Protein AF-W2JW26-F1 (afdb_monomer_lite)

Secondary structure (DSSP, 8-state):
--HHHHHHHHHHHHHHHHHTTSGGGGG--HHHHHHHHHHHHHHHHTT-SS--HHHHHHHHHHH-TT---TTS-TT----HHHHHTHHHHHHHHHHH-TTSTT-TTHHHHHHHHHHHHHHHHTTS-GGG--S--GGGHHHHHHHHHHHHHHHHHHHHHHHHHTSPPEEEEETTEEEEE--HHHHHTSHHHHHHHHHHHHHHHHHHHHHTSSSHHHHHHHHHHHHHHHHSTT-HHHHHHHHHHHHHS---SS--GGGTTHHHHHHHHHHHHHHH-GGGGGGS-HHHHHHHHHH-HHHHHHHHHHHHHHHTS--

pLDDT: mean 80.68, std 13.98, range [34.44, 93.44]

Structure (mmCIF, N/CA/C/O backbone):
data_AF-W2JW26-F1
#
_entry.id   AF-W2JW26-F1
#
loop_
_atom_site.group_PDB
_atom_site.id
_atom_site.type_symbol
_atom_site.label_atom_id
_atom_site.label_alt_id
_atom_site.label_comp_id
_atom_site.label_asym_id
_atom_site.label_entity_id
_atom_site.label_seq_id
_atom_site.pdbx_PDB_ins_code
_atom_site.Cartn_x
_atom_site.Cartn_y
_atom_site.Cartn_z
_atom_site.occupancy
_atom_site.B_iso_or_equiv
_atom_site.auth_seq_id
_atom_site.auth_comp_id
_atom_site.auth_asym_id
_atom_site.auth_atom_id
_atom_site.pdbx_PDB_model_num
ATOM 1 N N . MET A 1 1 ? 34.964 1.807 -12.891 1.00 51.41 1 MET A N 1
ATOM 2 C CA . MET A 1 1 ? 33.795 2.026 -13.777 1.00 51.41 1 MET A CA 1
ATOM 3 C C . MET A 1 1 ? 33.177 3.386 -13.477 1.00 51.41 1 MET A C 1
ATOM 5 O O . MET A 1 1 ? 33.411 3.910 -12.401 1.00 51.41 1 MET A O 1
ATOM 9 N N . ASN A 1 2 ? 32.456 4.002 -14.419 1.00 64.94 2 ASN A N 1
ATOM 10 C CA . ASN A 1 2 ? 31.801 5.291 -14.172 1.00 64.94 2 ASN A CA 1
ATOM 11 C C . ASN A 1 2 ? 30.499 5.038 -13.389 1.00 64.94 2 ASN A C 1
ATOM 13 O O . ASN A 1 2 ? 29.497 4.658 -13.994 1.00 64.94 2 ASN A O 1
ATOM 17 N N . ASP A 1 3 ? 30.531 5.196 -12.064 1.00 69.94 3 ASP A N 1
ATOM 18 C CA . ASP A 1 3 ? 29.451 4.835 -11.125 1.00 69.94 3 ASP A CA 1
ATOM 19 C C . ASP A 1 3 ? 28.061 5.345 -11.541 1.00 69.94 3 ASP A C 1
ATOM 21 O O . ASP A 1 3 ? 27.055 4.650 -11.392 1.00 69.94 3 ASP A O 1
ATOM 25 N N . ALA A 1 4 ? 28.000 6.526 -12.160 1.00 74.56 4 ALA A N 1
ATOM 26 C CA . ALA A 1 4 ? 26.759 7.105 -12.671 1.00 74.56 4 ALA A CA 1
ATOM 27 C C . ALA A 1 4 ? 26.102 6.260 -13.782 1.00 74.56 4 ALA A C 1
ATOM 29 O O . ALA A 1 4 ? 24.875 6.154 -13.843 1.00 74.56 4 ALA A O 1
ATOM 30 N N . LYS A 1 5 ? 26.906 5.634 -14.650 1.00 80.50 5 LYS A N 1
ATOM 31 C CA . LYS A 1 5 ? 26.423 4.790 -15.753 1.00 80.50 5 LYS A CA 1
ATOM 32 C C . LYS A 1 5 ? 25.888 3.459 -15.225 1.00 80.50 5 LYS A C 1
ATOM 34 O O . LYS A 1 5 ? 24.809 3.029 -15.623 1.00 80.50 5 LYS A O 1
ATOM 39 N N . THR A 1 6 ? 26.599 2.855 -14.276 1.00 81.25 6 THR A N 1
ATOM 40 C CA . THR A 1 6 ? 26.189 1.613 -13.607 1.00 81.25 6 THR A CA 1
ATOM 41 C C . THR A 1 6 ? 24.870 1.801 -12.858 1.00 81.25 6 THR A C 1
ATOM 43 O O . THR A 1 6 ? 23.928 1.028 -13.044 1.00 81.25 6 THR A O 1
ATOM 46 N N . ALA A 1 7 ? 24.742 2.894 -12.101 1.00 82.44 7 ALA A N 1
ATOM 47 C CA . ALA A 1 7 ? 23.492 3.250 -11.442 1.00 82.44 7 ALA A CA 1
ATOM 48 C C . ALA A 1 7 ? 22.351 3.459 -12.456 1.00 82.44 7 ALA A C 1
ATOM 50 O O . ALA A 1 7 ? 21.224 3.025 -12.232 1.00 82.44 7 ALA A O 1
ATOM 51 N N . GLN A 1 8 ? 22.607 4.074 -13.612 1.00 86.25 8 GLN A N 1
ATOM 52 C CA . GLN A 1 8 ? 21.573 4.234 -14.636 1.00 86.25 8 GLN A CA 1
ATOM 53 C C . GLN A 1 8 ? 21.084 2.890 -15.199 1.00 86.25 8 GLN A C 1
ATOM 55 O O . GLN A 1 8 ? 19.877 2.722 -15.389 1.00 86.25 8 GLN A O 1
ATOM 60 N N . HIS A 1 9 ? 21.986 1.933 -15.431 1.00 87.12 9 HIS A N 1
ATOM 61 C CA . HIS A 1 9 ? 21.637 0.602 -15.935 1.00 87.12 9 HIS A CA 1
ATOM 62 C C . HIS A 1 9 ? 20.750 -0.159 -14.941 1.00 87.12 9 HIS A C 1
ATOM 64 O O . HIS A 1 9 ? 19.672 -0.630 -15.306 1.00 87.12 9 HIS A O 1
ATOM 70 N N . VAL A 1 10 ? 21.145 -0.181 -13.663 1.00 87.50 10 VAL A N 1
ATOM 71 C CA . VAL A 1 10 ? 20.362 -0.812 -12.589 1.00 87.50 10 VAL A CA 1
ATOM 72 C C . VAL A 1 10 ? 19.001 -0.132 -12.427 1.00 87.50 10 VAL A C 1
ATOM 74 O O . VAL A 1 10 ? 17.977 -0.804 -12.311 1.00 87.50 10 VAL A O 1
ATOM 77 N N . ARG A 1 11 ? 18.952 1.205 -12.498 1.00 88.19 11 ARG A N 1
ATOM 78 C CA . ARG A 1 11 ? 17.695 1.963 -12.427 1.00 8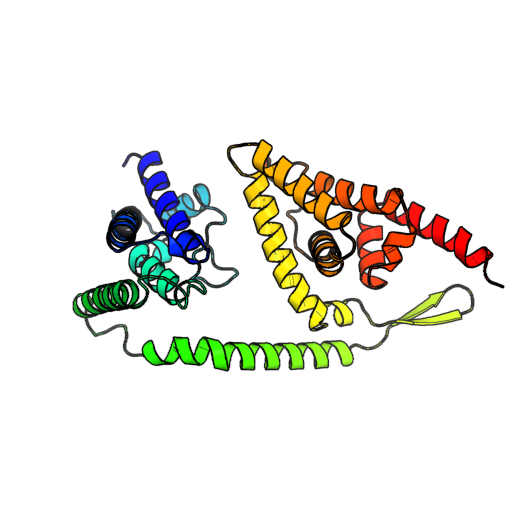8.19 11 ARG A CA 1
ATOM 79 C C . ARG A 1 11 ? 16.750 1.599 -13.569 1.00 88.19 11 ARG A C 1
ATOM 81 O O . ARG A 1 11 ? 15.550 1.456 -13.339 1.00 88.19 11 ARG A O 1
ATOM 88 N N . MET A 1 12 ? 17.275 1.465 -14.787 1.00 90.69 12 MET A N 1
ATOM 89 C CA . MET A 1 12 ? 16.469 1.103 -15.950 1.00 90.69 12 MET A CA 1
ATOM 90 C C . MET A 1 12 ? 15.937 -0.325 -15.833 1.00 90.69 12 MET A C 1
ATOM 92 O O . MET A 1 12 ? 14.746 -0.539 -16.044 1.00 90.69 12 MET A O 1
ATOM 96 N N . PHE A 1 13 ? 16.774 -1.274 -15.411 1.00 93.44 13 PHE A N 1
ATOM 97 C CA . PHE A 1 13 ? 16.349 -2.643 -15.121 1.00 93.44 13 PHE A CA 1
ATOM 98 C C . PHE A 1 13 ? 15.212 -2.685 -14.085 1.00 93.44 13 PHE A C 1
ATOM 100 O O . PHE A 1 13 ? 14.150 -3.242 -14.364 1.00 93.44 13 PHE A O 1
ATOM 107 N N . VAL A 1 14 ? 15.388 -2.047 -12.922 1.00 90.19 14 VAL A N 1
ATOM 108 C CA . VAL A 1 14 ? 14.368 -2.016 -11.856 1.00 90.19 14 VAL A CA 1
ATOM 109 C C . VAL A 1 14 ? 13.069 -1.392 -12.362 1.00 90.19 14 VAL A C 1
ATOM 111 O O . VAL A 1 14 ? 11.981 -1.895 -12.071 1.00 90.19 14 VAL A O 1
ATOM 114 N N . LYS A 1 15 ? 13.161 -0.306 -13.139 1.00 91.38 15 LYS A N 1
ATOM 115 C CA . LYS A 1 15 ? 11.992 0.327 -13.753 1.00 91.38 15 LYS A CA 1
ATOM 116 C C . LYS A 1 15 ? 11.272 -0.651 -14.678 1.00 91.38 15 LYS A C 1
ATOM 118 O O . LYS A 1 15 ? 10.068 -0.827 -14.533 1.00 91.38 15 LYS A O 1
ATOM 123 N N . LEU A 1 16 ? 11.993 -1.301 -15.590 1.00 92.50 16 LEU A N 1
ATOM 124 C CA . LEU A 1 16 ? 11.418 -2.242 -16.551 1.00 92.50 16 LEU A CA 1
ATOM 125 C C . LEU A 1 16 ? 10.775 -3.442 -15.859 1.00 92.50 16 LEU A C 1
ATOM 127 O O . LEU A 1 16 ? 9.646 -3.783 -16.194 1.00 92.50 16 LEU A O 1
ATOM 131 N N . ALA A 1 17 ? 11.428 -4.017 -14.846 1.00 91.12 17 ALA A N 1
ATOM 132 C CA . ALA A 1 17 ? 10.861 -5.104 -14.054 1.00 91.12 17 ALA A CA 1
ATOM 133 C C . ALA A 1 17 ? 9.522 -4.698 -13.417 1.00 91.12 17 ALA A C 1
ATOM 135 O O . ALA A 1 17 ? 8.552 -5.444 -13.507 1.00 91.12 17 ALA A O 1
ATOM 136 N N . ASN A 1 18 ? 9.423 -3.493 -12.854 1.00 88.81 18 ASN A N 1
ATOM 137 C CA . ASN A 1 18 ? 8.175 -3.000 -12.265 1.00 88.81 18 ASN A CA 1
ATOM 138 C C . ASN A 1 18 ? 7.111 -2.622 -13.312 1.00 88.81 18 ASN A C 1
ATOM 140 O O . ASN A 1 18 ? 5.927 -2.853 -13.081 1.00 88.81 18 ASN A O 1
ATOM 144 N N . VAL A 1 19 ? 7.510 -2.112 -14.483 1.00 92.19 19 VAL A N 1
ATOM 145 C CA . VAL A 1 19 ? 6.599 -1.799 -15.604 1.00 92.19 19 VAL A CA 1
ATOM 146 C C . VAL A 1 19 ? 5.823 -3.035 -16.058 1.00 92.19 19 VAL A C 1
ATOM 148 O O . VAL A 1 19 ? 4.647 -2.910 -16.406 1.00 92.19 19 VAL A O 1
ATOM 151 N N . THR A 1 20 ? 6.421 -4.230 -15.970 1.00 90.19 20 THR A N 1
ATOM 152 C CA . THR A 1 20 ? 5.717 -5.487 -16.281 1.00 90.19 20 THR A CA 1
ATOM 153 C C . THR A 1 20 ? 4.463 -5.694 -15.431 1.00 90.19 20 THR A C 1
ATOM 155 O O . THR A 1 20 ? 3.538 -6.356 -15.882 1.00 90.19 20 THR A O 1
ATOM 158 N N . GLN A 1 21 ? 4.376 -5.095 -14.240 1.00 89.62 21 GLN A N 1
ATOM 159 C CA . GLN A 1 21 ? 3.218 -5.186 -13.341 1.00 89.62 21 GLN A CA 1
ATOM 160 C C . GLN A 1 21 ? 2.158 -4.111 -13.604 1.00 89.62 21 GLN A C 1
ATOM 162 O O . GLN A 1 21 ? 1.313 -3.855 -12.750 1.00 89.62 21 GLN A O 1
ATOM 167 N N . THR A 1 22 ? 2.204 -3.447 -14.758 1.00 90.69 22 THR A N 1
ATOM 168 C CA . THR A 1 22 ? 1.279 -2.370 -15.131 1.00 90.69 22 THR A CA 1
ATOM 169 C C . THR A 1 22 ? 0.704 -2.604 -16.526 1.00 90.69 22 THR A C 1
ATOM 171 O O . THR A 1 22 ? 1.202 -3.435 -17.287 1.00 90.69 22 THR A O 1
ATOM 174 N N . SER A 1 23 ? -0.315 -1.827 -16.902 1.00 89.31 23 SER A N 1
ATOM 175 C CA . SER A 1 23 ? -0.924 -1.888 -18.237 1.00 89.31 23 SER A CA 1
ATOM 176 C C . SER A 1 23 ? 0.048 -1.563 -19.374 1.00 89.31 23 SER A C 1
ATOM 178 O O . SER A 1 23 ? -0.226 -1.914 -20.514 1.00 89.31 23 SER A O 1
ATOM 180 N N . GLN A 1 24 ? 1.191 -0.936 -19.083 1.00 90.31 24 GLN A N 1
ATOM 181 C CA . GLN A 1 24 ? 2.235 -0.674 -20.078 1.00 90.31 24 GLN A CA 1
ATOM 182 C C . GLN A 1 24 ? 2.853 -1.960 -20.634 1.00 90.31 24 GLN A C 1
ATOM 184 O O . GLN A 1 24 ? 3.447 -1.921 -21.707 1.00 90.31 24 GLN A O 1
ATOM 189 N N . LEU A 1 25 ? 2.688 -3.107 -19.958 1.00 91.75 25 LEU A N 1
ATOM 190 C CA . LEU A 1 25 ? 3.093 -4.388 -20.528 1.00 91.75 25 LEU A CA 1
ATOM 191 C C . LEU A 1 25 ? 2.382 -4.659 -21.862 1.00 91.75 25 LEU A C 1
ATOM 193 O O . LEU A 1 25 ? 3.004 -5.261 -22.717 1.00 91.75 25 LEU A O 1
ATOM 197 N N . TYR A 1 26 ? 1.150 -4.175 -22.081 1.00 91.19 26 TYR A N 1
ATOM 198 C CA . TYR A 1 26 ? 0.414 -4.366 -23.344 1.00 91.19 26 TYR A CA 1
ATOM 199 C C . TYR A 1 26 ? 1.102 -3.790 -24.583 1.00 91.19 26 TYR A C 1
ATOM 201 O O . TYR A 1 26 ? 0.788 -4.187 -25.703 1.00 91.19 26 TYR A O 1
ATOM 209 N N . GLU A 1 27 ? 2.006 -2.836 -24.382 1.00 90.44 27 GLU A N 1
ATOM 210 C CA . GLU A 1 27 ? 2.770 -2.200 -25.451 1.00 90.44 27 GLU A CA 1
ATOM 211 C C . GLU A 1 27 ? 4.060 -2.972 -25.769 1.00 90.44 27 GLU A C 1
ATOM 213 O O . GLU A 1 27 ? 4.776 -2.621 -26.708 1.00 90.44 27 GLU A O 1
ATOM 218 N N . TRP A 1 28 ? 4.385 -4.014 -24.995 1.00 92.75 28 TRP A N 1
ATOM 219 C CA . TRP A 1 28 ? 5.609 -4.776 -25.186 1.00 92.75 28 TRP A CA 1
ATOM 220 C C . TRP A 1 28 ? 5.466 -5.749 -26.347 1.00 92.75 28 TRP A C 1
ATOM 222 O O . TRP A 1 28 ? 4.522 -6.528 -26.455 1.00 92.75 28 TRP A O 1
ATOM 232 N N . ASN A 1 29 ? 6.483 -5.756 -27.195 1.00 90.19 29 ASN A N 1
ATOM 233 C CA . ASN A 1 29 ? 6.682 -6.781 -28.204 1.00 90.19 29 ASN A CA 1
ATOM 234 C C . ASN A 1 29 ? 7.994 -7.537 -27.920 1.00 90.19 29 ASN A C 1
ATOM 236 O O . ASN A 1 29 ? 8.666 -7.304 -26.910 1.00 90.19 29 ASN A O 1
ATOM 240 N N . LEU A 1 30 ? 8.367 -8.460 -28.808 1.00 89.50 30 LEU A N 1
ATOM 241 C CA . LEU A 1 30 ? 9.600 -9.243 -28.666 1.00 89.50 30 LEU A CA 1
ATOM 242 C C . LEU A 1 30 ? 10.859 -8.363 -28.632 1.00 89.50 30 LEU A C 1
ATOM 244 O O . LEU A 1 30 ? 11.800 -8.663 -27.902 1.00 89.50 30 LEU A O 1
ATOM 248 N N . GLU A 1 31 ? 10.862 -7.246 -29.359 1.00 91.38 31 GLU A N 1
ATOM 249 C CA . GLU A 1 31 ? 11.975 -6.297 -29.356 1.00 91.38 31 GLU A CA 1
ATOM 250 C C . GLU A 1 31 ? 12.076 -5.556 -28.014 1.00 91.38 31 GLU A C 1
ATOM 252 O O . GLU A 1 31 ? 13.168 -5.395 -27.468 1.00 91.38 31 GLU A O 1
ATOM 257 N N . SER A 1 32 ? 10.942 -5.155 -27.430 1.00 92.06 32 SER A N 1
ATOM 258 C CA . SER A 1 32 ? 10.885 -4.582 -26.081 1.00 92.06 32 SER A CA 1
ATOM 259 C C . SER A 1 32 ? 11.431 -5.557 -25.039 1.00 92.06 32 SER A C 1
ATOM 261 O O . SER A 1 32 ? 12.225 -5.154 -24.189 1.00 92.06 32 SER A O 1
ATOM 263 N N . LEU A 1 33 ? 11.049 -6.837 -25.128 1.00 92.12 33 LEU A N 1
ATOM 264 C CA . LEU A 1 33 ? 11.558 -7.898 -24.258 1.00 92.12 33 LEU A CA 1
ATOM 265 C C . LEU A 1 33 ? 13.075 -8.056 -24.401 1.00 92.12 33 LEU A C 1
ATOM 267 O O . LEU A 1 33 ? 13.784 -8.083 -23.396 1.00 92.12 33 LEU A O 1
ATOM 271 N N . GLN A 1 34 ? 13.581 -8.118 -25.632 1.00 92.31 34 GLN A N 1
ATOM 272 C CA . GLN A 1 34 ? 15.010 -8.267 -25.894 1.00 92.31 34 GLN A CA 1
ATOM 273 C C . GLN A 1 34 ? 15.814 -7.082 -25.348 1.00 92.31 34 GLN A C 1
ATOM 275 O O . GLN A 1 34 ? 16.788 -7.281 -24.624 1.00 92.31 34 GLN A O 1
ATOM 280 N N . ARG A 1 35 ? 15.359 -5.847 -25.586 1.00 91.75 35 ARG A N 1
ATOM 281 C CA . ARG A 1 35 ? 15.986 -4.648 -25.009 1.00 91.75 35 ARG A CA 1
ATOM 282 C C . ARG A 1 35 ? 15.925 -4.654 -23.484 1.00 91.75 35 ARG A C 1
ATOM 284 O O . ARG A 1 35 ? 16.880 -4.255 -22.825 1.00 91.75 35 ARG A O 1
ATOM 291 N N . ALA A 1 36 ? 14.822 -5.109 -22.893 1.00 93.25 36 ALA A N 1
ATOM 292 C CA . ALA A 1 36 ? 14.718 -5.219 -21.442 1.00 93.25 36 ALA A CA 1
ATOM 293 C C . ALA A 1 36 ? 15.697 -6.258 -20.871 1.00 93.25 36 ALA A C 1
ATOM 295 O O . ALA A 1 36 ? 16.295 -6.022 -19.819 1.00 93.25 36 ALA A O 1
ATOM 296 N N . LEU A 1 37 ? 15.921 -7.361 -21.588 1.00 91.69 37 LEU A N 1
ATOM 297 C CA . LEU A 1 37 ? 16.939 -8.350 -21.245 1.00 91.69 37 LEU A CA 1
ATOM 298 C C . LEU A 1 37 ? 18.357 -7.785 -21.348 1.00 91.69 37 LEU A C 1
ATOM 300 O O . LEU A 1 37 ? 19.168 -8.086 -20.480 1.00 91.69 37 LEU A O 1
ATOM 304 N N . GLU A 1 38 ? 18.655 -6.928 -22.326 1.00 93.12 38 GLU A N 1
ATOM 305 C CA . GLU A 1 38 ? 19.949 -6.231 -22.418 1.00 93.12 38 GLU A CA 1
ATOM 306 C C . GLU A 1 38 ? 20.209 -5.340 -21.193 1.00 93.12 38 GLU A C 1
ATOM 308 O O . GLU A 1 38 ? 21.303 -5.365 -20.627 1.00 93.12 38 GLU A O 1
ATOM 313 N N . TRP A 1 39 ? 19.192 -4.611 -20.720 1.00 92.81 39 TRP A N 1
ATOM 314 C CA . TRP A 1 39 ? 19.293 -3.833 -19.479 1.00 92.81 39 TRP A CA 1
ATOM 315 C C . TRP A 1 39 ? 19.492 -4.716 -18.247 1.00 92.81 39 TRP A C 1
ATOM 317 O O . TRP A 1 39 ? 20.254 -4.352 -17.353 1.00 92.81 39 TRP A O 1
ATOM 327 N N . ALA A 1 40 ? 18.836 -5.876 -18.201 1.00 91.00 40 ALA A N 1
ATOM 328 C CA . ALA A 1 40 ? 19.029 -6.842 -17.130 1.00 91.00 40 ALA A CA 1
ATOM 329 C C . ALA A 1 40 ? 20.438 -7.465 -17.165 1.00 91.00 40 ALA A C 1
ATOM 331 O O . ALA A 1 40 ? 21.062 -7.564 -16.116 1.00 91.00 40 ALA A O 1
ATOM 332 N N . CYS A 1 41 ? 20.986 -7.793 -18.345 1.00 89.88 41 CYS A N 1
ATOM 333 C CA . CYS A 1 41 ? 22.389 -8.209 -18.497 1.00 89.88 41 CYS A CA 1
ATOM 334 C C . CYS A 1 41 ? 23.337 -7.156 -17.914 1.00 89.88 41 CYS A C 1
ATOM 336 O O . CYS A 1 41 ? 24.166 -7.464 -17.068 1.00 89.88 41 CYS A O 1
ATOM 338 N N . ALA A 1 42 ? 23.159 -5.896 -18.314 1.00 89.06 42 ALA A N 1
ATOM 339 C CA . ALA A 1 42 ? 24.012 -4.804 -17.864 1.00 89.06 42 ALA A CA 1
ATOM 340 C C . ALA A 1 42 ? 23.906 -4.536 -16.348 1.00 89.06 42 ALA A C 1
ATOM 342 O O . ALA A 1 42 ? 24.822 -3.958 -15.761 1.00 89.06 42 ALA A O 1
ATOM 343 N N . ALA A 1 43 ? 22.793 -4.926 -15.719 1.00 87.69 43 ALA A N 1
ATOM 344 C CA . ALA A 1 43 ? 22.603 -4.874 -14.273 1.00 87.69 43 ALA A CA 1
ATOM 345 C C . ALA A 1 43 ? 23.258 -6.062 -13.538 1.00 87.69 43 ALA A C 1
ATOM 347 O O . ALA A 1 43 ? 23.708 -5.882 -12.410 1.00 87.69 43 ALA A O 1
ATOM 348 N N . GLU A 1 44 ? 23.358 -7.240 -14.161 1.00 88.06 44 GLU A N 1
ATOM 349 C CA . GLU A 1 44 ? 24.131 -8.377 -13.626 1.00 88.06 44 GLU A CA 1
ATOM 350 C C . GLU A 1 44 ? 25.639 -8.100 -13.687 1.00 88.06 44 GLU A C 1
ATOM 352 O O . GLU A 1 44 ? 26.368 -8.335 -12.719 1.00 88.06 44 GLU A O 1
ATOM 357 N N . ASP A 1 45 ? 26.105 -7.526 -14.799 1.00 84.88 45 ASP A N 1
ATOM 358 C CA . ASP A 1 45 ? 27.514 -7.169 -14.996 1.00 84.88 45 ASP A CA 1
ATOM 359 C C . ASP A 1 45 ? 27.981 -6.117 -13.973 1.00 84.88 45 ASP A C 1
ATOM 361 O O . ASP A 1 45 ? 29.138 -6.112 -13.559 1.00 84.88 45 ASP A O 1
ATOM 365 N N . ALA A 1 46 ? 27.062 -5.277 -13.480 1.00 78.31 46 ALA A N 1
ATOM 366 C CA . ALA A 1 46 ? 27.322 -4.284 -12.436 1.00 78.31 46 ALA A CA 1
ATOM 367 C C . ALA A 1 46 ? 27.746 -4.880 -11.079 1.00 78.31 46 ALA A C 1
ATOM 369 O O . ALA A 1 46 ? 28.258 -4.146 -10.238 1.00 78.31 46 ALA A O 1
ATOM 370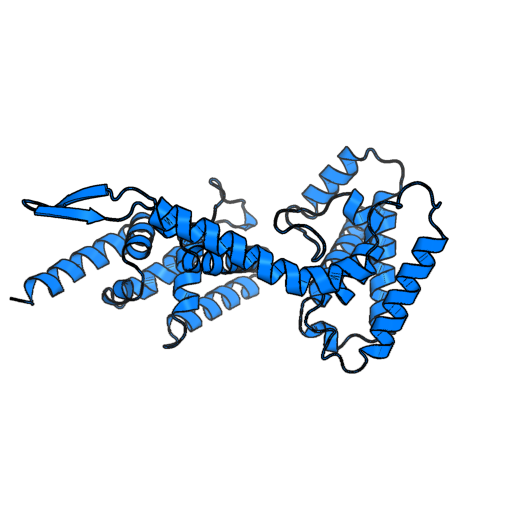 N N . VAL A 1 47 ? 27.503 -6.174 -10.852 1.00 74.19 47 VAL A N 1
ATOM 371 C CA . VAL A 1 47 ? 27.815 -6.891 -9.601 1.00 74.19 47 VAL A CA 1
ATOM 372 C C . VAL A 1 47 ? 28.979 -7.878 -9.786 1.00 74.19 47 VAL A C 1
ATOM 374 O O . VAL A 1 47 ? 29.471 -8.446 -8.815 1.00 74.19 47 VAL A O 1
ATOM 377 N N . SER A 1 48 ? 29.452 -8.078 -11.020 1.00 61.41 48 SER A N 1
ATOM 378 C CA . SER A 1 48 ? 30.300 -9.223 -11.383 1.00 61.41 48 SER A CA 1
ATOM 379 C C . SER A 1 48 ? 31.817 -8.972 -11.325 1.00 61.41 48 SER A C 1
ATOM 381 O O . SER A 1 48 ? 32.590 -9.889 -11.594 1.00 61.41 48 SER A O 1
ATOM 383 N N . GLU A 1 49 ? 32.284 -7.781 -10.942 1.00 57.25 49 GLU A N 1
ATOM 384 C CA . GLU A 1 49 ? 33.718 -7.454 -10.939 1.00 57.25 49 GLU A CA 1
ATOM 385 C C . GLU A 1 49 ? 34.283 -7.297 -9.522 1.00 57.25 49 GLU A C 1
ATOM 387 O O . GLU A 1 49 ? 34.157 -6.234 -8.936 1.00 57.25 49 GLU A O 1
ATOM 392 N N . GLY A 1 50 ? 34.943 -8.342 -8.998 1.00 57.72 50 GLY A N 1
ATOM 393 C CA . GLY A 1 50 ? 36.059 -8.278 -8.027 1.00 57.72 50 GLY A CA 1
ATOM 394 C C . GLY A 1 50 ? 35.874 -7.555 -6.680 1.00 57.72 50 GLY A C 1
ATOM 395 O O . GLY A 1 50 ? 36.809 -7.532 -5.880 1.00 57.72 50 GLY A O 1
ATOM 396 N N . GLU A 1 51 ? 34.717 -6.962 -6.418 1.00 61.88 51 GLU A N 1
ATOM 397 C CA . GLU A 1 51 ? 34.433 -6.134 -5.252 1.00 61.88 51 GLU A CA 1
ATOM 398 C C . GLU A 1 51 ? 33.832 -6.964 -4.119 1.00 61.88 51 GLU A C 1
ATOM 400 O O . GLU A 1 51 ? 33.130 -7.955 -4.338 1.00 61.88 51 GLU A O 1
ATOM 405 N N . SER A 1 52 ? 34.106 -6.565 -2.874 1.00 70.31 52 SER A N 1
ATOM 406 C CA . SER A 1 52 ? 33.522 -7.255 -1.730 1.00 70.31 52 SER A CA 1
ATOM 407 C C . SER A 1 52 ? 31.995 -7.097 -1.760 1.00 70.31 52 SER A C 1
ATOM 409 O O . SER A 1 52 ? 31.463 -6.015 -2.019 1.00 70.31 52 SER A O 1
ATOM 411 N N . GLN A 1 53 ? 31.263 -8.180 -1.490 1.00 69.38 53 GLN A N 1
ATOM 412 C CA . GLN A 1 53 ? 29.795 -8.201 -1.542 1.00 69.38 53 GLN A CA 1
ATOM 413 C C . GLN A 1 53 ? 29.158 -7.107 -0.659 1.00 69.38 53 GLN A C 1
ATOM 415 O O . GLN A 1 53 ? 28.113 -6.559 -1.006 1.00 69.38 53 GLN A O 1
ATOM 420 N N . GLN A 1 54 ? 29.820 -6.732 0.442 1.00 72.31 54 GLN A N 1
ATOM 421 C CA . GLN A 1 54 ? 29.402 -5.649 1.337 1.00 72.31 54 GLN A CA 1
ATOM 422 C C . GLN A 1 54 ? 29.567 -4.250 0.720 1.00 72.31 54 GLN A C 1
ATOM 424 O O . GLN A 1 54 ? 28.712 -3.390 0.947 1.00 72.31 54 GLN A O 1
ATOM 429 N N . ASP A 1 55 ? 30.602 -4.015 -0.089 1.00 73.44 55 ASP A N 1
ATOM 430 C CA . ASP A 1 55 ? 30.827 -2.731 -0.776 1.00 73.44 55 ASP A CA 1
ATOM 431 C C . ASP A 1 55 ? 29.835 -2.516 -1.926 1.00 73.44 55 ASP A C 1
ATOM 433 O O . ASP A 1 55 ? 29.404 -1.393 -2.204 1.00 73.44 55 ASP A O 1
ATOM 437 N N . VAL A 1 56 ? 29.445 -3.606 -2.590 1.00 75.44 56 VAL A N 1
ATOM 438 C CA . VAL A 1 56 ? 28.409 -3.586 -3.629 1.00 75.44 56 VAL A CA 1
ATOM 439 C C . VAL A 1 56 ? 27.038 -3.371 -2.993 1.00 75.44 56 VAL A C 1
ATOM 441 O O . VAL A 1 56 ? 26.261 -2.536 -3.452 1.00 75.44 56 VAL A O 1
ATOM 444 N N . GLU A 1 57 ? 26.739 -4.055 -1.889 1.00 79.56 57 GLU A N 1
ATOM 445 C CA . GLU A 1 57 ? 25.451 -3.916 -1.211 1.00 79.56 57 GLU A CA 1
ATOM 446 C C . GLU A 1 57 ? 2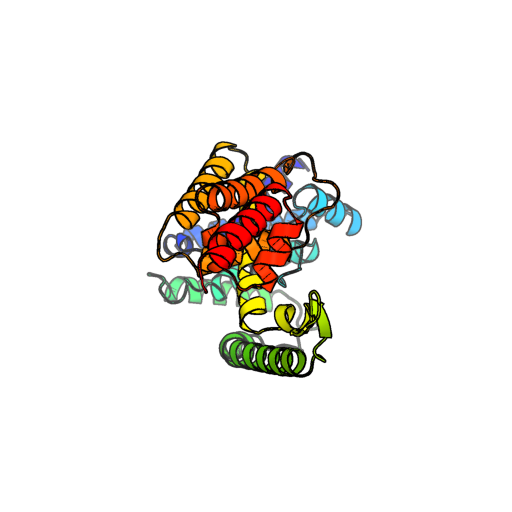5.271 -2.532 -0.571 1.00 79.56 57 GLU A C 1
ATOM 448 O O . GLU A 1 57 ? 24.184 -1.954 -0.641 1.00 79.56 57 GLU A O 1
ATOM 453 N N . THR A 1 58 ? 26.332 -1.944 -0.013 1.00 78.19 58 THR A N 1
ATOM 454 C CA . THR A 1 58 ? 26.298 -0.555 0.472 1.00 78.19 58 THR A CA 1
ATOM 455 C C . THR A 1 58 ? 26.090 0.443 -0.666 1.00 78.19 58 THR A C 1
ATOM 457 O O . THR A 1 58 ? 25.263 1.344 -0.514 1.00 78.19 58 THR A O 1
ATOM 460 N N . ARG A 1 59 ? 26.728 0.258 -1.830 1.00 80.62 59 ARG A N 1
ATOM 461 C CA . ARG A 1 59 ? 26.470 1.081 -3.028 1.00 80.62 59 ARG A CA 1
ATOM 462 C C . ARG A 1 59 ? 25.050 0.935 -3.562 1.00 80.62 59 ARG A C 1
ATOM 464 O O . ARG A 1 59 ? 24.401 1.940 -3.844 1.00 80.62 59 ARG A O 1
ATOM 471 N N . ILE A 1 60 ? 24.526 -0.288 -3.635 1.00 79.25 60 ILE A N 1
ATOM 472 C CA . ILE A 1 60 ? 23.136 -0.533 -4.043 1.00 79.25 60 ILE A CA 1
ATOM 473 C C . ILE A 1 60 ? 22.178 0.159 -3.077 1.00 79.25 60 ILE A C 1
ATOM 475 O O . ILE A 1 60 ? 21.265 0.839 -3.528 1.00 79.25 60 ILE A O 1
ATOM 479 N N . ARG A 1 61 ? 22.403 0.074 -1.761 1.00 80.56 61 ARG A N 1
ATOM 480 C CA . ARG A 1 61 ? 21.568 0.770 -0.768 1.00 80.56 61 ARG A CA 1
ATOM 481 C C . ARG A 1 61 ? 21.680 2.293 -0.858 1.00 80.56 61 ARG A C 1
ATOM 483 O O . ARG A 1 61 ? 20.696 2.975 -0.597 1.00 80.56 61 ARG A O 1
ATOM 490 N N . GLN A 1 62 ? 22.836 2.832 -1.246 1.00 79.44 62 GLN A N 1
ATOM 491 C CA . GLN A 1 62 ? 23.008 4.269 -1.488 1.00 79.44 62 GLN A CA 1
ATOM 492 C C . GLN A 1 62 ? 22.262 4.734 -2.744 1.00 79.44 62 GLN A C 1
ATOM 494 O O . GLN A 1 62 ? 21.596 5.767 -2.720 1.00 79.44 62 GLN A O 1
ATOM 499 N N . TRP A 1 63 ? 22.353 3.986 -3.844 1.00 77.44 63 TRP A N 1
ATOM 500 C CA . TRP A 1 63 ? 21.694 4.340 -5.105 1.00 77.44 63 TRP A CA 1
ATOM 501 C C . TRP A 1 63 ? 20.195 4.022 -5.107 1.00 77.44 63 TRP A C 1
ATOM 503 O O . TRP A 1 63 ? 19.417 4.705 -5.778 1.00 77.44 63 TRP A O 1
ATOM 513 N N . PHE A 1 64 ? 19.802 2.987 -4.364 1.00 80.12 64 PHE A N 1
ATOM 514 C CA . PHE A 1 64 ? 18.488 2.352 -4.398 1.00 80.12 64 PHE A CA 1
ATOM 515 C C . PHE A 1 64 ? 18.021 1.892 -3.003 1.00 80.12 64 PHE A C 1
ATOM 517 O O . PHE A 1 64 ? 17.775 0.703 -2.793 1.00 80.12 64 PHE A O 1
ATOM 524 N N . PRO A 1 65 ? 17.829 2.811 -2.042 1.00 67.69 65 PRO A N 1
ATOM 525 C CA . PRO A 1 65 ? 17.497 2.457 -0.657 1.00 67.69 65 PRO A CA 1
ATOM 526 C C . PRO A 1 65 ? 16.160 1.713 -0.496 1.00 67.69 65 PRO A C 1
ATOM 528 O O . PRO A 1 65 ? 15.963 1.024 0.500 1.00 67.69 65 PRO A O 1
ATOM 531 N N . VAL A 1 66 ? 15.243 1.848 -1.463 1.00 71.19 66 VAL A N 1
ATOM 532 C CA . VAL A 1 66 ? 13.877 1.284 -1.414 1.00 71.19 66 VAL A CA 1
ATOM 533 C C . VAL A 1 66 ? 13.507 0.550 -2.713 1.00 71.19 66 VAL A C 1
ATOM 535 O O . VAL A 1 66 ? 12.345 0.215 -2.942 1.00 71.19 66 VAL A O 1
ATOM 538 N N . ALA A 1 67 ? 14.464 0.303 -3.616 1.00 75.81 67 ALA A N 1
ATOM 539 C CA . ALA A 1 67 ? 14.138 -0.442 -4.829 1.00 75.81 67 ALA A CA 1
ATOM 540 C C . ALA A 1 67 ? 13.757 -1.878 -4.468 1.00 75.81 67 ALA A C 1
ATOM 542 O O . ALA A 1 67 ? 14.448 -2.540 -3.699 1.00 75.81 67 ALA A O 1
ATOM 543 N N . THR A 1 68 ? 12.672 -2.359 -5.062 1.00 80.06 68 THR A N 1
ATOM 544 C CA . THR A 1 68 ? 12.222 -3.746 -4.954 1.00 80.06 68 THR A CA 1
ATOM 545 C C . THR A 1 68 ? 11.916 -4.259 -6.355 1.00 80.06 68 THR A C 1
ATOM 547 O O . THR A 1 68 ? 11.663 -3.476 -7.278 1.00 80.06 68 THR A O 1
ATOM 550 N N . LEU A 1 69 ? 11.915 -5.577 -6.509 1.00 84.00 69 LEU A N 1
ATOM 551 C CA . LEU A 1 69 ? 11.475 -6.249 -7.727 1.00 84.00 69 LEU A CA 1
ATOM 552 C C . LEU A 1 69 ? 10.137 -6.943 -7.444 1.00 84.00 69 LEU A C 1
ATOM 554 O O . LEU A 1 69 ? 9.937 -7.381 -6.310 1.00 84.00 69 LEU A O 1
ATOM 558 N N . PRO A 1 70 ? 9.245 -7.098 -8.437 1.00 80.38 70 PRO A N 1
ATOM 559 C CA . PRO A 1 70 ? 7.955 -7.778 -8.257 1.00 80.38 70 PRO A CA 1
ATOM 560 C C . PRO A 1 70 ? 8.074 -9.198 -7.693 1.00 80.38 70 PRO A C 1
ATOM 562 O O . PRO A 1 70 ? 7.217 -9.671 -6.959 1.00 80.38 70 PRO A O 1
ATOM 565 N N . THR A 1 71 ? 9.178 -9.856 -8.024 1.00 79.75 71 THR A N 1
ATOM 566 C CA . THR A 1 71 ? 9.524 -11.218 -7.613 1.00 79.75 71 THR A CA 1
ATOM 567 C C . THR A 1 71 ? 10.097 -11.325 -6.198 1.00 79.75 71 THR A C 1
ATOM 569 O O . THR A 1 71 ? 10.347 -12.436 -5.735 1.00 79.75 71 THR A O 1
ATOM 572 N N . LEU A 1 72 ? 10.424 -10.202 -5.550 1.00 80.25 72 LEU A N 1
ATOM 573 C CA . LEU A 1 72 ? 10.955 -10.199 -4.186 1.00 80.25 72 LEU A CA 1
ATOM 574 C C . LEU A 1 72 ? 9.805 -10.166 -3.166 1.00 80.25 72 LEU A C 1
ATOM 576 O O . LEU A 1 72 ? 8.714 -9.686 -3.480 1.00 80.25 72 LEU A O 1
ATOM 580 N N . PRO A 1 73 ? 10.030 -10.647 -1.929 1.00 74.31 73 PRO A N 1
ATOM 581 C CA . PRO A 1 73 ? 9.064 -10.495 -0.845 1.00 74.31 73 PRO A CA 1
ATOM 582 C C . PRO A 1 73 ? 8.676 -9.025 -0.638 1.00 74.31 73 PRO A C 1
ATOM 584 O O . PRO A 1 73 ? 9.471 -8.128 -0.900 1.00 74.31 73 PRO A O 1
ATOM 587 N N . LEU A 1 74 ? 7.480 -8.774 -0.097 1.00 58.12 74 LEU A N 1
ATOM 588 C CA . LEU A 1 74 ? 6.937 -7.421 0.126 1.00 58.12 74 LEU A CA 1
ATOM 589 C C . LEU A 1 74 ? 7.849 -6.492 0.955 1.00 58.12 74 LEU A C 1
ATOM 591 O O . LEU A 1 74 ? 7.786 -5.280 0.775 1.00 58.12 74 LEU A O 1
ATOM 595 N N . ASP A 1 75 ? 8.697 -7.057 1.819 1.00 64.56 75 ASP A N 1
ATOM 596 C CA . ASP A 1 75 ? 9.679 -6.328 2.637 1.00 64.56 75 ASP A CA 1
ATOM 597 C C . ASP A 1 75 ? 11.129 -6.481 2.106 1.00 64.56 75 ASP A C 1
ATOM 599 O O . ASP A 1 75 ? 12.095 -6.106 2.768 1.00 64.56 75 ASP A O 1
ATOM 603 N N . GLY A 1 76 ? 11.301 -7.075 0.921 1.00 70.50 76 GLY A N 1
ATOM 604 C CA . GLY A 1 76 ? 12.595 -7.374 0.314 1.00 70.50 76 GLY A CA 1
ATOM 605 C C . GLY A 1 76 ? 13.150 -6.196 -0.481 1.00 70.50 76 GLY A C 1
ATOM 606 O O . GLY A 1 76 ? 12.601 -5.826 -1.518 1.00 70.50 76 GLY A O 1
ATOM 607 N N . ALA A 1 77 ? 14.270 -5.640 -0.022 1.00 80.62 77 ALA A N 1
ATOM 608 C CA . ALA A 1 77 ? 15.042 -4.659 -0.779 1.00 80.62 77 ALA A CA 1
ATOM 609 C C . ALA A 1 77 ? 15.863 -5.327 -1.894 1.00 80.62 77 ALA A C 1
ATOM 611 O O . ALA A 1 77 ? 16.167 -6.521 -1.844 1.00 80.62 77 ALA A O 1
ATOM 612 N N . LEU A 1 78 ? 16.248 -4.538 -2.894 1.00 83.06 78 LEU A N 1
ATOM 613 C CA . LEU A 1 78 ? 17.182 -4.941 -3.934 1.00 83.06 78 LEU A CA 1
ATOM 614 C C . LEU A 1 78 ? 18.548 -5.259 -3.309 1.00 83.06 78 LEU A C 1
ATOM 616 O O . LEU A 1 78 ? 19.199 -4.386 -2.736 1.00 83.06 78 LEU A O 1
ATOM 620 N N . THR A 1 79 ? 18.978 -6.511 -3.428 1.00 84.88 79 THR A N 1
ATOM 621 C CA . THR A 1 79 ? 20.281 -6.990 -2.953 1.00 84.88 79 THR A CA 1
ATOM 622 C C . THR A 1 79 ? 21.238 -7.215 -4.120 1.00 84.88 79 THR A C 1
ATOM 624 O O . THR A 1 79 ? 20.817 -7.319 -5.275 1.00 84.88 79 THR A O 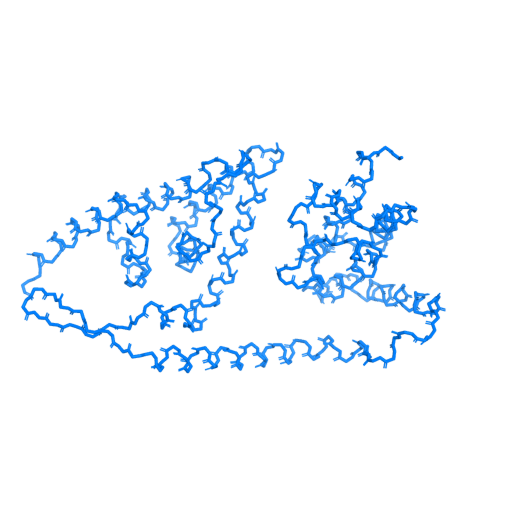1
ATOM 627 N N . ALA A 1 80 ? 22.534 -7.337 -3.821 1.00 83.06 80 ALA A N 1
ATOM 628 C CA . ALA A 1 80 ? 23.535 -7.731 -4.813 1.00 83.06 80 ALA A CA 1
ATOM 629 C C . ALA A 1 80 ? 23.181 -9.080 -5.469 1.00 83.06 80 ALA A C 1
ATOM 631 O O . ALA A 1 80 ? 23.300 -9.227 -6.681 1.00 83.06 80 ALA A O 1
ATOM 632 N N . GLU A 1 81 ? 22.642 -10.027 -4.695 1.00 81.69 81 GLU A N 1
ATOM 633 C CA . GLU A 1 81 ? 22.205 -11.325 -5.219 1.00 81.69 81 GLU A CA 1
ATOM 634 C C . GLU A 1 81 ? 21.013 -11.201 -6.179 1.00 81.69 81 GLU A C 1
ATOM 636 O O . GLU A 1 81 ? 20.996 -11.824 -7.238 1.00 81.69 81 GLU A O 1
ATOM 641 N N . ALA A 1 82 ? 20.042 -10.339 -5.863 1.00 82.69 82 ALA A N 1
ATOM 642 C CA . ALA A 1 82 ? 18.921 -10.074 -6.762 1.00 82.69 82 ALA A CA 1
ATOM 643 C C . ALA A 1 82 ? 19.382 -9.432 -8.082 1.00 82.69 82 ALA A C 1
ATOM 645 O O . ALA A 1 82 ? 18.808 -9.698 -9.137 1.00 82.69 82 ALA A O 1
ATOM 646 N N . LEU A 1 83 ? 20.432 -8.607 -8.044 1.00 85.75 83 LEU A N 1
ATOM 647 C CA . LEU A 1 83 ? 21.032 -8.044 -9.251 1.00 85.75 83 LEU A CA 1
ATOM 648 C C . LEU A 1 83 ? 21.846 -9.062 -10.043 1.00 85.75 83 LEU A C 1
ATOM 650 O O . LEU A 1 83 ? 21.769 -9.034 -11.263 1.00 85.75 83 LEU A O 1
ATOM 654 N N . ARG A 1 84 ? 22.536 -10.000 -9.386 1.00 84.88 84 ARG A N 1
ATOM 655 C CA . ARG A 1 84 ? 23.224 -11.123 -10.049 1.00 84.88 84 ARG A CA 1
ATOM 656 C C . ARG A 1 84 ? 22.263 -12.008 -10.850 1.00 84.88 84 ARG A C 1
ATOM 658 O O . ARG A 1 84 ? 22.662 -12.643 -11.819 1.00 84.88 84 ARG A O 1
ATOM 665 N N . LEU A 1 85 ? 20.990 -12.019 -10.457 1.00 84.75 85 LEU A N 1
ATOM 666 C CA . LEU A 1 85 ? 19.909 -12.759 -11.106 1.00 84.75 85 LEU A CA 1
ATOM 667 C C . LEU A 1 85 ? 18.916 -11.843 -11.847 1.00 84.75 85 LEU A C 1
ATOM 669 O O . LEU A 1 85 ? 17.760 -12.231 -12.053 1.00 84.75 85 LEU A O 1
ATOM 673 N N . ALA A 1 86 ? 19.316 -10.627 -12.240 1.00 86.81 86 ALA A N 1
ATOM 674 C CA . ALA A 1 86 ? 18.398 -9.615 -12.770 1.00 86.81 86 ALA A CA 1
ATOM 675 C C . ALA A 1 86 ? 17.566 -10.108 -13.968 1.00 86.81 86 ALA A C 1
ATOM 677 O O . ALA A 1 86 ? 16.357 -9.869 -14.011 1.00 86.81 86 ALA A O 1
ATOM 678 N N . ARG A 1 87 ? 18.149 -10.858 -14.913 1.00 88.31 87 ARG A N 1
ATOM 679 C CA . ARG A 1 87 ? 17.408 -11.430 -16.054 1.00 88.31 87 ARG A CA 1
ATOM 680 C C . ARG A 1 87 ? 16.329 -12.402 -15.604 1.00 88.31 87 ARG A C 1
ATOM 682 O O . ARG A 1 87 ? 15.202 -12.337 -16.089 1.00 88.31 87 ARG A O 1
ATOM 689 N N . VAL A 1 88 ? 16.650 -13.278 -14.653 1.00 86.00 88 VAL A N 1
ATOM 690 C CA . VAL A 1 88 ? 15.694 -14.247 -14.099 1.00 86.00 88 VAL A CA 1
ATOM 691 C C . VAL A 1 88 ? 14.549 -13.512 -13.410 1.00 86.00 88 VAL A C 1
ATOM 693 O O . VAL A 1 88 ? 13.383 -13.859 -13.603 1.00 86.00 88 VAL A O 1
ATOM 696 N N . HIS A 1 89 ? 14.864 -12.463 -12.652 1.00 87.69 89 HIS A N 1
ATOM 697 C CA . HIS A 1 89 ? 13.857 -11.627 -12.012 1.00 87.69 89 HIS A CA 1
ATOM 698 C C . HIS A 1 89 ? 12.977 -10.881 -13.022 1.00 87.69 89 HIS A C 1
ATOM 700 O O . HIS A 1 89 ? 11.764 -10.814 -12.821 1.00 87.69 89 HIS A O 1
ATOM 706 N N . LEU A 1 90 ? 13.532 -10.378 -14.127 1.00 91.12 90 LEU A N 1
ATOM 707 C CA . LEU A 1 90 ? 12.750 -9.751 -15.196 1.00 91.12 90 LEU A CA 1
ATOM 708 C C . LEU A 1 90 ? 11.778 -10.749 -15.840 1.00 91.12 90 LEU A C 1
ATOM 710 O O . LEU A 1 90 ? 10.579 -10.485 -15.905 1.00 91.12 90 LEU A O 1
ATOM 714 N N . LEU A 1 91 ? 12.283 -11.909 -16.265 1.00 90.12 91 LEU A N 1
ATOM 715 C CA . LEU A 1 91 ? 11.489 -12.951 -16.922 1.00 90.12 91 LEU A CA 1
ATOM 716 C C . LEU A 1 91 ? 10.368 -13.463 -16.007 1.00 90.12 91 LEU A C 1
ATOM 718 O O . LEU A 1 91 ? 9.217 -13.570 -16.428 1.00 90.12 91 LEU A O 1
ATOM 722 N N . ARG A 1 92 ? 10.669 -13.699 -14.725 1.00 86.12 92 ARG A N 1
ATOM 723 C CA . ARG A 1 92 ? 9.658 -14.075 -13.725 1.00 86.12 92 ARG A CA 1
ATOM 724 C C . ARG A 1 92 ? 8.634 -12.970 -13.483 1.00 86.12 92 ARG A C 1
ATOM 726 O O . ARG A 1 92 ? 7.456 -13.282 -13.359 1.00 86.12 92 ARG A O 1
ATOM 733 N N . SER A 1 93 ? 9.051 -11.702 -13.472 1.00 89.12 93 SER A N 1
ATOM 734 C CA . SER A 1 93 ? 8.120 -10.575 -13.324 1.00 89.12 93 SER A CA 1
ATOM 735 C C . SER A 1 93 ? 7.101 -10.553 -14.469 1.00 89.12 93 SER A C 1
ATOM 737 O O . SER A 1 93 ? 5.909 -10.389 -14.226 1.00 89.12 93 SER A O 1
ATOM 739 N N . ILE A 1 94 ? 7.526 -10.820 -15.709 1.00 90.31 94 ILE A N 1
ATOM 740 C CA . ILE A 1 94 ? 6.608 -10.926 -16.855 1.00 90.31 94 ILE A CA 1
ATOM 741 C C . ILE A 1 94 ? 5.610 -12.072 -16.653 1.00 90.31 94 ILE A C 1
ATOM 743 O O . ILE A 1 94 ? 4.410 -11.861 -16.810 1.00 90.31 94 ILE A O 1
ATOM 747 N N . LEU A 1 95 ? 6.078 -13.261 -16.252 1.00 87.38 95 LEU A N 1
ATOM 748 C CA . LEU A 1 95 ? 5.207 -14.421 -16.000 1.00 87.38 95 LEU A CA 1
ATOM 749 C C . LEU A 1 95 ? 4.198 -14.186 -14.869 1.00 87.38 95 LEU A C 1
ATOM 751 O O . LEU A 1 95 ? 3.088 -14.710 -14.921 1.00 87.38 95 LEU A O 1
ATOM 755 N N . GLN A 1 96 ? 4.580 -13.408 -13.857 1.00 85.62 96 GLN A N 1
ATOM 756 C CA . GLN A 1 96 ? 3.733 -13.048 -12.718 1.00 85.62 96 GLN A CA 1
ATOM 757 C C . GLN A 1 96 ? 2.814 -11.853 -13.006 1.00 85.62 96 GLN A C 1
ATOM 759 O O . GLN A 1 96 ? 1.980 -11.509 -12.169 1.00 85.62 96 GLN A O 1
ATOM 764 N N . SER A 1 97 ? 2.941 -11.217 -14.174 1.00 88.25 97 SER A N 1
ATOM 765 C CA . SER A 1 97 ? 2.161 -10.030 -14.495 1.00 88.25 97 SER A CA 1
ATOM 766 C C . SER A 1 97 ? 0.669 -10.346 -14.651 1.00 88.25 97 SER A C 1
ATOM 768 O O . SER A 1 97 ? 0.301 -11.205 -15.462 1.00 88.25 97 SER A O 1
ATOM 770 N N . PRO A 1 98 ? -0.225 -9.584 -13.992 1.00 86.12 98 PRO A N 1
ATOM 771 C CA . PRO A 1 98 ? -1.664 -9.713 -14.207 1.00 86.12 98 PRO A CA 1
ATOM 772 C C . PRO A 1 98 ? -2.096 -9.282 -15.620 1.00 86.12 98 PRO A C 1
ATOM 774 O O . PRO A 1 98 ? -3.184 -9.644 -16.061 1.00 86.12 98 PRO A O 1
ATOM 777 N N . PHE A 1 99 ? -1.250 -8.544 -16.347 1.00 88.38 99 PHE A N 1
ATOM 778 C CA . PHE A 1 99 ? -1.533 -8.037 -17.693 1.00 88.38 99 PHE A CA 1
ATOM 779 C C . PHE A 1 99 ? -1.099 -9.006 -18.801 1.00 88.38 99 PHE A C 1
ATOM 781 O O . PHE A 1 99 ? -1.509 -8.849 -19.949 1.00 88.38 99 PHE A O 1
ATOM 788 N N . LEU A 1 100 ? -0.318 -10.045 -18.480 1.00 88.50 100 LEU A N 1
ATOM 789 C CA . LEU A 1 100 ? 0.111 -11.031 -19.474 1.00 88.50 100 LEU A CA 1
ATOM 790 C C . LEU A 1 100 ? -1.071 -11.856 -20.012 1.00 88.50 100 LEU A C 1
ATOM 792 O O . LEU A 1 100 ? -1.100 -12.208 -21.189 1.00 88.50 100 LEU A O 1
ATOM 796 N N . ALA A 1 101 ? -2.062 -12.160 -19.167 1.00 84.88 101 ALA A N 1
ATOM 797 C CA . ALA A 1 101 ? -3.199 -13.011 -19.531 1.00 84.88 101 ALA A CA 1
ATOM 798 C C . ALA A 1 101 ? -4.059 -12.424 -20.667 1.00 84.88 101 ALA A C 1
ATOM 800 O O . ALA A 1 101 ? -4.565 -13.172 -21.504 1.00 84.88 101 ALA A O 1
ATOM 801 N N . SER A 1 102 ? -4.186 -11.100 -20.704 1.00 86.94 102 SER A N 1
ATOM 802 C CA . SER A 1 102 ? -4.943 -10.317 -21.688 1.00 86.94 102 SER A CA 1
ATOM 803 C C . SER A 1 102 ? -4.053 -9.671 -22.758 1.00 86.94 102 SER A C 1
ATOM 805 O O . SER A 1 102 ? -4.528 -8.837 -23.525 1.00 86.94 102 SER A O 1
ATOM 807 N N . HIS A 1 103 ? -2.767 -10.029 -22.817 1.00 89.12 103 HIS A N 1
ATOM 808 C CA . HIS A 1 103 ? -1.814 -9.418 -23.738 1.00 89.12 103 HIS A CA 1
ATOM 809 C C . HIS A 1 103 ? -2.097 -9.797 -25.207 1.00 89.12 103 HIS A C 1
ATOM 811 O O . HIS A 1 103 ? -2.293 -10.983 -25.490 1.00 89.12 103 HIS A O 1
ATOM 817 N N . PRO A 1 104 ? -2.058 -8.846 -26.164 1.00 86.62 104 PRO A N 1
ATOM 818 C CA . PRO A 1 104 ? -2.367 -9.115 -27.574 1.00 86.62 104 PRO A CA 1
ATOM 819 C C . PRO A 1 104 ? -1.456 -10.180 -28.209 1.00 86.62 104 PRO A C 1
ATOM 821 O O . PRO A 1 104 ? -1.935 -11.044 -28.935 1.00 86.62 104 PRO A O 1
ATOM 824 N N . THR A 1 105 ? -0.161 -10.176 -27.883 1.00 89.56 105 THR A N 1
ATOM 825 C CA . THR A 1 105 ? 0.833 -11.177 -28.331 1.00 89.56 105 THR A CA 1
ATOM 826 C C . THR A 1 105 ? 1.246 -12.148 -27.216 1.00 89.56 105 THR A C 1
ATOM 828 O O . THR A 1 105 ? 2.394 -12.586 -27.135 1.00 89.56 105 THR A O 1
ATOM 831 N N . ARG A 1 106 ? 0.315 -12.480 -26.307 1.00 87.12 106 ARG A N 1
ATOM 832 C CA . ARG A 1 106 ? 0.583 -13.322 -25.124 1.00 87.12 106 ARG A CA 1
ATOM 833 C C . ARG A 1 106 ? 1.347 -14.605 -25.450 1.00 87.12 106 ARG A C 1
ATOM 835 O O . ARG A 1 106 ? 2.273 -14.947 -24.724 1.00 87.12 106 ARG A O 1
ATOM 842 N N . SER A 1 107 ? 0.921 -15.346 -26.473 1.00 85.25 107 SER A N 1
ATOM 843 C CA . SER A 1 107 ? 1.510 -16.644 -26.825 1.00 85.25 107 SER A CA 1
ATOM 844 C C . SER A 1 107 ? 2.978 -16.516 -27.215 1.00 85.25 107 SER A C 1
ATOM 846 O O . SER A 1 107 ? 3.796 -17.295 -26.740 1.00 85.25 107 SER A O 1
ATOM 848 N N . GLU A 1 108 ? 3.313 -15.515 -28.026 1.00 88.06 108 GLU A N 1
ATOM 849 C CA . GLU A 1 108 ? 4.682 -15.255 -28.474 1.00 88.06 108 GLU A CA 1
ATOM 850 C C . GLU A 1 108 ? 5.574 -14.849 -27.301 1.00 88.06 108 GLU A C 1
ATOM 852 O O . GLU A 1 108 ? 6.594 -15.489 -27.061 1.00 88.06 108 GLU A O 1
ATOM 857 N N . LEU A 1 109 ? 5.146 -13.859 -26.505 1.00 86.31 109 LEU A N 1
ATOM 858 C CA . LEU A 1 109 ? 5.898 -13.421 -25.325 1.00 86.31 109 LEU A CA 1
ATOM 859 C C . LEU A 1 109 ? 6.104 -14.557 -24.322 1.00 86.31 109 LEU A C 1
ATOM 861 O O . LEU A 1 109 ? 7.207 -14.730 -23.813 1.00 86.31 109 LEU A O 1
ATOM 865 N N . LEU A 1 110 ? 5.063 -15.347 -24.047 1.00 88.50 110 LEU A N 1
ATOM 866 C CA . LEU A 1 110 ? 5.146 -16.458 -23.103 1.00 88.50 110 LEU A CA 1
ATOM 867 C C . LEU A 1 110 ? 6.141 -17.522 -23.577 1.00 88.50 110 LEU A C 1
ATOM 869 O O . LEU A 1 110 ? 6.976 -17.959 -22.789 1.00 88.50 110 LEU A O 1
ATOM 873 N N . VAL A 1 111 ? 6.074 -17.921 -24.850 1.00 84.88 111 VAL A N 1
ATOM 874 C CA . VAL A 1 111 ? 6.990 -18.919 -25.420 1.00 84.88 111 VAL A CA 1
ATOM 875 C C . VAL A 1 111 ? 8.430 -18.418 -25.363 1.00 84.88 111 VAL A C 1
ATOM 877 O O . VAL A 1 111 ? 9.297 -19.143 -24.882 1.00 84.88 111 VAL A O 1
ATOM 880 N N . THR A 1 112 ? 8.688 -17.174 -25.769 1.00 87.94 112 THR A N 1
ATOM 881 C CA . THR A 1 112 ? 10.041 -16.600 -25.735 1.00 87.94 112 THR A CA 1
ATOM 882 C C . THR A 1 112 ? 10.582 -16.485 -24.309 1.00 87.94 112 THR A C 1
ATOM 884 O O . THR A 1 112 ? 11.741 -16.812 -24.065 1.00 87.94 112 THR A O 1
ATOM 887 N N . VAL A 1 113 ? 9.752 -16.076 -23.344 1.00 88.75 113 VAL A N 1
ATOM 888 C CA . VAL A 1 113 ? 10.152 -15.995 -21.930 1.00 88.75 113 VAL A CA 1
ATOM 889 C C . VAL A 1 113 ? 10.502 -17.374 -21.366 1.00 88.75 113 VAL A C 1
ATOM 891 O O . VAL A 1 113 ? 11.499 -17.505 -20.656 1.00 88.75 113 VAL A O 1
ATOM 894 N N . LEU A 1 114 ? 9.716 -18.407 -21.687 1.00 84.62 114 LEU A N 1
ATOM 895 C CA . LEU A 1 114 ? 9.990 -19.778 -21.248 1.00 84.62 114 LEU A CA 1
ATOM 896 C C . LEU A 1 114 ? 11.269 -20.335 -21.885 1.00 84.62 114 LEU A C 1
ATOM 898 O O . LEU A 1 114 ? 12.098 -20.890 -21.168 1.00 84.62 114 LEU A O 1
ATOM 902 N N . GLN A 1 115 ? 11.475 -20.114 -23.185 1.00 84.44 115 GLN A N 1
ATOM 903 C CA . GLN A 1 115 ? 12.695 -20.523 -23.889 1.00 84.44 115 GLN A CA 1
ATOM 904 C C . GLN A 1 115 ? 13.951 -19.870 -23.296 1.00 84.44 115 GLN A C 1
ATOM 906 O O . GLN A 1 115 ? 14.966 -20.537 -23.107 1.00 84.44 115 GLN A O 1
ATOM 911 N N . GLU A 1 116 ? 13.892 -18.579 -22.958 1.00 84.06 116 GLU A N 1
ATOM 912 C CA . GLU A 1 116 ? 15.035 -17.878 -22.365 1.00 84.06 116 GLU A CA 1
ATOM 913 C C . GLU A 1 116 ? 15.327 -18.359 -20.929 1.00 84.06 116 GLU A C 1
ATOM 915 O O . GLU A 1 116 ? 16.488 -18.433 -20.523 1.00 84.06 116 GLU A O 1
ATOM 920 N N . LEU A 1 117 ? 14.298 -18.753 -20.166 1.00 82.25 117 LEU A N 1
ATOM 921 C CA . LEU A 1 117 ? 14.470 -19.395 -18.856 1.00 82.25 117 LEU A CA 1
ATOM 922 C C . LEU A 1 117 ? 15.063 -20.811 -18.968 1.00 82.25 117 LEU A C 1
ATOM 924 O O . LEU A 1 117 ? 15.923 -21.174 -18.163 1.00 82.25 117 LEU A O 1
ATOM 928 N N . GLU A 1 118 ? 14.640 -21.604 -19.953 1.00 77.06 118 GLU A N 1
ATOM 929 C CA . GLU A 1 118 ? 15.168 -22.954 -20.202 1.00 77.06 118 GLU A CA 1
ATOM 930 C C . GLU A 1 118 ? 16.630 -22.920 -20.648 1.00 77.06 118 GLU A C 1
ATOM 932 O O . GLU A 1 118 ? 17.472 -23.587 -20.045 1.00 77.06 118 GLU A O 1
ATOM 937 N N . ARG A 1 119 ? 16.967 -22.045 -21.603 1.00 77.44 119 ARG A N 1
ATOM 938 C CA . ARG A 1 119 ? 18.343 -21.826 -22.074 1.00 77.44 119 ARG A CA 1
ATOM 939 C C . ARG A 1 119 ? 19.314 -21.503 -20.932 1.00 77.44 119 ARG A C 1
ATOM 941 O O . ARG A 1 119 ? 20.498 -21.825 -20.999 1.00 77.44 119 ARG A O 1
ATOM 948 N N . ARG A 1 120 ? 18.829 -20.857 -19.868 1.00 69.06 120 ARG A N 1
ATOM 949 C CA . ARG A 1 120 ? 19.621 -20.541 -18.668 1.00 69.06 120 ARG A CA 1
ATOM 950 C C . ARG A 1 120 ? 19.813 -21.731 -17.746 1.00 69.06 120 ARG A C 1
ATOM 952 O O . ARG A 1 120 ? 20.879 -21.851 -17.150 1.00 69.06 120 ARG A O 1
ATOM 959 N N . ARG A 1 121 ? 18.808 -22.598 -17.639 1.00 61.75 121 ARG A N 1
ATOM 960 C CA . ARG A 1 121 ? 18.888 -23.825 -16.844 1.00 61.75 121 ARG A CA 1
ATOM 961 C C . ARG A 1 121 ? 19.921 -24.793 -17.415 1.00 61.75 121 ARG A C 1
ATOM 963 O O . ARG A 1 121 ? 20.632 -25.424 -16.650 1.00 61.75 121 ARG A O 1
ATOM 970 N N . GLU A 1 122 ? 20.042 -24.862 -18.737 1.00 53.44 122 GLU A N 1
ATOM 971 C CA . GLU A 1 122 ? 21.016 -25.727 -19.419 1.00 53.44 122 GLU A CA 1
ATOM 972 C C . GLU A 1 122 ? 22.472 -25.235 -19.296 1.00 53.44 122 GLU A C 1
ATOM 974 O O . GLU A 1 122 ? 23.403 -26.019 -19.463 1.00 53.44 122 GLU A O 1
ATOM 979 N N . GLY A 1 123 ? 22.687 -23.955 -18.967 1.00 48.50 123 GLY A N 1
ATOM 980 C CA . GLY A 1 123 ? 24.017 -23.363 -18.761 1.00 48.50 123 GLY A CA 1
ATOM 981 C C . GLY A 1 123 ? 24.516 -23.358 -17.309 1.00 48.50 123 GLY A C 1
ATOM 982 O O . GLY A 1 123 ? 25.668 -22.993 -17.077 1.00 48.50 123 GLY A O 1
ATOM 983 N N . ALA A 1 124 ? 23.679 -23.735 -16.337 1.00 43.28 124 ALA A N 1
ATOM 984 C CA . ALA A 1 124 ? 24.040 -23.827 -14.923 1.00 43.28 124 ALA A CA 1
ATOM 985 C C . ALA A 1 124 ? 24.219 -25.302 -14.537 1.00 43.28 124 ALA A C 1
ATOM 987 O O . ALA A 1 124 ? 23.336 -26.123 -14.779 1.00 43.28 124 ALA A O 1
ATOM 988 N N . SER A 1 125 ? 25.372 -25.650 -13.957 1.00 34.44 125 SER A N 1
ATOM 989 C CA . SER A 1 125 ? 25.661 -27.002 -13.471 1.00 34.44 125 SER A CA 1
ATOM 990 C C . SER A 1 125 ? 24.540 -27.517 -12.564 1.00 34.44 125 SER A C 1
ATOM 992 O O . SER A 1 125 ? 24.072 -26.813 -11.672 1.00 34.44 125 SER A O 1
ATOM 994 N N . ILE A 1 126 ? 24.146 -28.764 -12.810 1.00 43.41 126 ILE A N 1
ATOM 995 C CA . ILE A 1 126 ? 22.947 -29.450 -12.306 1.00 43.41 126 ILE A CA 1
ATOM 996 C C . ILE A 1 126 ? 22.916 -29.643 -10.767 1.00 43.41 126 ILE A C 1
ATOM 998 O O . ILE A 1 126 ? 21.876 -30.006 -10.230 1.00 43.41 126 ILE A O 1
ATOM 1002 N N . ASP A 1 127 ? 23.982 -29.313 -10.032 1.00 35.53 127 ASP A N 1
ATOM 1003 C CA . ASP A 1 127 ? 24.178 -29.752 -8.637 1.00 35.53 127 ASP A CA 1
ATOM 1004 C C . ASP A 1 127 ? 23.660 -28.830 -7.508 1.00 35.53 127 ASP A C 1
ATOM 1006 O O . ASP A 1 127 ? 23.820 -29.176 -6.342 1.00 35.53 127 ASP A O 1
ATOM 1010 N N . GLU A 1 128 ? 22.993 -27.697 -7.777 1.00 37.81 128 GLU A N 1
ATOM 1011 C CA . GLU A 1 128 ? 22.475 -26.822 -6.690 1.00 37.81 128 GLU A CA 1
ATOM 1012 C C . GLU A 1 128 ? 20.964 -26.520 -6.728 1.00 37.81 128 GLU A C 1
ATOM 1014 O O . GLU A 1 128 ? 20.472 -25.694 -5.960 1.00 37.81 128 GLU A O 1
ATOM 1019 N N . LEU A 1 129 ? 20.177 -27.178 -7.587 1.00 41.19 129 LEU A N 1
ATOM 1020 C CA . LEU A 1 129 ? 18.779 -26.775 -7.835 1.00 41.19 129 LEU A CA 1
ATOM 1021 C C . LEU A 1 129 ? 17.750 -27.914 -7.793 1.00 41.19 129 LEU A C 1
ATOM 1023 O O . LEU A 1 129 ? 16.665 -27.786 -8.365 1.00 41.19 129 LEU A O 1
ATOM 1027 N N . GLU A 1 130 ? 18.042 -29.010 -7.092 1.00 34.72 130 GLU A N 1
ATOM 1028 C CA . GLU A 1 130 ? 17.128 -30.158 -7.013 1.00 34.72 130 GLU A CA 1
ATOM 1029 C C . GLU A 1 130 ? 15.937 -30.024 -6.048 1.00 34.72 130 GLU A C 1
ATOM 1031 O O . GLU A 1 130 ? 15.119 -30.939 -6.009 1.00 34.72 130 GLU A O 1
ATOM 1036 N N . GLU A 1 131 ? 15.722 -28.908 -5.335 1.00 36.03 131 GLU A N 1
ATOM 1037 C CA . GLU A 1 131 ? 14.594 -28.874 -4.383 1.00 36.03 131 GLU A CA 1
ATOM 1038 C C . GLU A 1 131 ? 13.261 -28.305 -4.881 1.00 36.03 131 GLU A C 1
ATOM 1040 O O . GLU A 1 131 ? 12.227 -28.742 -4.376 1.00 36.03 131 GLU A O 1
ATOM 1045 N N . HIS A 1 132 ? 13.171 -27.418 -5.878 1.00 38.59 132 HIS A N 1
ATOM 1046 C CA . HIS A 1 132 ? 11.876 -26.780 -6.193 1.00 38.59 132 HIS A CA 1
ATOM 1047 C C . HIS A 1 132 ? 11.560 -26.716 -7.691 1.00 38.59 132 HIS A C 1
ATOM 1049 O O . HIS A 1 132 ? 11.875 -25.750 -8.381 1.00 38.59 132 HIS A O 1
ATOM 1055 N N . SER A 1 133 ? 10.846 -27.740 -8.172 1.00 38.06 133 SER A N 1
ATOM 1056 C CA . SER A 1 133 ? 10.173 -27.762 -9.478 1.00 38.06 133 SER A CA 1
ATOM 1057 C C . SER A 1 133 ? 9.213 -26.557 -9.630 1.00 38.06 133 SER A C 1
ATOM 1059 O O . SER A 1 133 ? 8.193 -26.494 -8.935 1.00 38.06 133 SER A O 1
ATOM 1061 N N . PRO A 1 134 ? 9.493 -25.585 -10.522 1.00 44.03 134 PRO A N 1
ATOM 1062 C CA . PRO A 1 134 ? 8.809 -24.287 -10.535 1.00 44.03 134 PRO A CA 1
ATOM 1063 C C . PRO A 1 134 ? 7.515 -24.263 -11.365 1.00 44.03 134 PRO A C 1
ATOM 1065 O O . PRO A 1 134 ? 6.697 -23.360 -11.194 1.00 44.03 134 PRO A O 1
ATOM 1068 N N . ASN A 1 135 ? 7.258 -25.271 -12.205 1.00 36.00 135 ASN A N 1
ATOM 1069 C CA . ASN A 1 135 ? 6.029 -25.321 -13.013 1.00 36.00 135 ASN A CA 1
ATOM 1070 C C . ASN A 1 135 ? 4.774 -25.617 -12.169 1.00 36.00 135 ASN A C 1
ATOM 1072 O O . ASN A 1 135 ? 3.661 -25.302 -12.583 1.00 36.00 135 ASN A O 1
ATOM 1076 N N . SER A 1 136 ? 4.944 -26.154 -10.954 1.00 41.78 136 SER A N 1
ATOM 1077 C CA . SER A 1 136 ? 3.850 -26.370 -10.000 1.00 41.78 136 SER A CA 1
ATOM 1078 C C . SER A 1 136 ? 3.571 -25.154 -9.108 1.00 41.78 136 SER A C 1
ATOM 1080 O O . SER A 1 136 ? 2.495 -25.094 -8.516 1.00 41.78 136 SER A O 1
ATOM 1082 N N . ALA A 1 137 ? 4.498 -24.195 -8.988 1.00 41.06 137 ALA A N 1
ATOM 1083 C CA . ALA A 1 137 ? 4.434 -23.110 -8.003 1.00 41.06 137 ALA A CA 1
ATOM 1084 C C . ALA A 1 137 ? 3.479 -21.970 -8.399 1.00 41.06 137 ALA A C 1
ATOM 1086 O O . ALA A 1 137 ? 2.816 -21.415 -7.537 1.00 41.06 137 ALA A O 1
ATOM 1087 N N . LEU A 1 138 ? 3.333 -21.657 -9.691 1.00 41.66 138 LEU A N 1
ATOM 1088 C CA . LEU A 1 138 ? 2.528 -20.506 -10.141 1.00 41.66 138 LEU A CA 1
ATOM 1089 C C . LEU A 1 138 ? 1.013 -20.773 -10.123 1.00 41.66 138 LEU A C 1
ATOM 1091 O O . LEU A 1 138 ? 0.225 -19.914 -9.729 1.00 41.66 138 LEU A O 1
ATOM 1095 N N . LEU A 1 139 ? 0.591 -21.988 -10.493 1.00 37.59 139 LEU A N 1
ATOM 1096 C CA . LEU A 1 139 ? -0.814 -22.406 -10.382 1.00 37.59 139 LEU A CA 1
ATOM 1097 C C . LEU A 1 139 ? -1.203 -22.704 -8.928 1.00 37.59 139 LEU A C 1
ATOM 1099 O O . LEU A 1 139 ? -2.351 -22.479 -8.537 1.00 37.59 139 LEU A O 1
ATOM 1103 N N . THR A 1 140 ? -0.249 -23.148 -8.101 1.00 42.66 140 THR A N 1
ATOM 1104 C CA . THR A 1 140 ? -0.477 -23.249 -6.660 1.00 42.66 140 THR A CA 1
ATOM 1105 C C . THR A 1 140 ? -0.429 -21.881 -5.981 1.00 42.66 140 THR A C 1
ATOM 1107 O O . THR A 1 140 ? -1.249 -21.661 -5.114 1.00 42.66 140 THR A O 1
ATOM 1110 N N . GLU A 1 141 ? 0.375 -20.896 -6.377 1.00 44.34 141 GLU A N 1
ATOM 1111 C CA . GLU A 1 141 ? 0.379 -19.570 -5.731 1.00 44.34 141 GLU A CA 1
ATOM 1112 C C . GLU A 1 141 ? -0.953 -18.825 -5.861 1.00 44.34 141 GLU A C 1
ATOM 1114 O O . GLU A 1 141 ? -1.408 -18.235 -4.887 1.00 44.34 141 GLU A O 1
ATOM 1119 N N . GLY A 1 142 ? -1.642 -18.894 -7.003 1.00 42.53 142 GLY A N 1
ATOM 1120 C CA . GLY A 1 142 ? -2.964 -18.270 -7.142 1.00 42.53 142 GLY A CA 1
ATOM 1121 C C . GLY A 1 142 ? -4.042 -18.946 -6.281 1.00 42.53 142 GLY A C 1
ATOM 1122 O O . GLY A 1 142 ? -4.810 -18.282 -5.582 1.00 42.53 142 GLY A O 1
ATOM 1123 N N . VAL A 1 143 ? -4.078 -20.284 -6.282 1.00 45.00 143 VAL A N 1
ATOM 1124 C CA . VAL A 1 143 ? -5.124 -21.082 -5.611 1.00 45.00 143 VAL A CA 1
ATOM 1125 C C . VAL A 1 143 ? -4.797 -21.335 -4.131 1.00 45.00 143 VAL A C 1
ATOM 1127 O O . VAL A 1 143 ? -5.634 -21.134 -3.248 1.00 45.00 143 VAL A O 1
ATOM 1130 N N . VAL A 1 144 ? -3.556 -21.717 -3.829 1.00 51.38 144 VAL A N 1
ATOM 1131 C CA . VAL A 1 144 ? -3.005 -21.865 -2.473 1.00 51.38 144 VAL A CA 1
ATOM 1132 C C . VAL A 1 144 ? -2.756 -20.503 -1.836 1.00 51.38 144 VAL A C 1
ATOM 1134 O O . VAL A 1 144 ? -2.975 -20.386 -0.640 1.00 51.38 144 VAL A O 1
ATOM 1137 N N . GLY A 1 145 ? -2.381 -19.451 -2.567 1.00 58.16 145 GLY A N 1
ATOM 1138 C CA . GLY A 1 145 ? -2.212 -18.105 -2.001 1.00 58.16 145 GLY A CA 1
ATOM 1139 C C . GLY A 1 145 ? -3.532 -17.462 -1.589 1.00 58.16 145 GLY A C 1
ATOM 1140 O O . GLY A 1 145 ? -3.609 -16.904 -0.493 1.00 58.16 145 GLY A O 1
ATOM 1141 N N . ALA A 1 146 ? -4.605 -17.627 -2.372 1.00 61.28 146 ALA A N 1
ATOM 1142 C CA . ALA A 1 146 ? -5.950 -17.229 -1.951 1.00 61.28 146 ALA A CA 1
ATOM 1143 C C . ALA A 1 146 ? -6.423 -18.057 -0.742 1.00 61.28 146 ALA A C 1
ATOM 1145 O O . ALA A 1 146 ? -6.908 -17.498 0.243 1.00 61.28 146 ALA A O 1
ATOM 1146 N N . SER A 1 147 ? -6.211 -19.379 -0.763 1.00 64.50 147 SER A N 1
ATOM 1147 C CA . SER A 1 147 ? -6.530 -20.273 0.361 1.00 64.50 147 SER A CA 1
ATOM 1148 C C . SER A 1 147 ? -5.739 -19.930 1.634 1.00 64.50 147 SER A C 1
ATOM 1150 O O . SER A 1 147 ? -6.307 -19.831 2.721 1.00 64.50 147 SER A O 1
ATOM 1152 N N . ARG A 1 148 ? -4.439 -19.644 1.506 1.00 74.38 148 ARG A N 1
ATOM 1153 C CA . ARG A 1 148 ? -3.527 -19.260 2.592 1.00 74.38 148 ARG A CA 1
ATOM 1154 C C . ARG A 1 148 ? -3.869 -17.882 3.139 1.00 74.38 148 ARG A C 1
ATOM 1156 O O . ARG A 1 148 ? -3.922 -17.724 4.354 1.00 74.38 148 ARG A O 1
ATOM 1163 N N . THR A 1 149 ? -4.168 -16.915 2.274 1.00 78.69 149 THR A N 1
ATOM 1164 C CA . THR A 1 149 ? -4.653 -15.588 2.680 1.00 78.69 149 THR A CA 1
ATOM 1165 C C . THR A 1 149 ? -5.967 -15.715 3.442 1.00 78.69 149 THR A C 1
ATOM 1167 O O . THR A 1 149 ? -6.100 -15.157 4.526 1.00 78.69 149 THR A O 1
ATOM 1170 N N . ASN A 1 150 ? -6.910 -16.521 2.952 1.00 78.50 150 ASN A N 1
ATOM 1171 C CA . ASN A 1 150 ? -8.174 -16.776 3.643 1.00 78.50 150 ASN A CA 1
ATOM 1172 C C . ASN A 1 150 ? -7.969 -17.474 4.994 1.00 78.50 150 ASN A C 1
ATOM 1174 O O . ASN A 1 150 ? -8.593 -17.083 5.982 1.00 78.50 150 ASN A O 1
ATOM 1178 N N . ALA A 1 151 ? -7.064 -18.452 5.076 1.00 83.00 151 ALA A N 1
ATOM 1179 C CA . ALA A 1 151 ? -6.702 -19.107 6.330 1.00 83.00 151 ALA A CA 1
ATOM 1180 C C . ALA A 1 151 ? -6.068 -18.118 7.323 1.00 83.00 151 ALA A C 1
ATOM 1182 O O . ALA A 1 151 ? -6.451 -18.083 8.493 1.00 83.00 151 ALA A O 1
ATOM 1183 N N . MET A 1 152 ? -5.158 -17.257 6.861 1.00 82.19 152 MET A N 1
ATOM 1184 C CA . MET A 1 152 ? -4.545 -16.206 7.678 1.00 82.19 152 MET A CA 1
ATOM 1185 C C . MET A 1 152 ? -5.571 -15.169 8.147 1.00 82.19 152 MET A C 1
ATOM 1187 O O . MET A 1 152 ? -5.574 -14.809 9.322 1.00 82.19 152 MET A O 1
ATOM 1191 N N . LEU A 1 153 ? -6.492 -14.735 7.283 1.00 86.44 153 LEU A N 1
ATOM 1192 C CA . LEU A 1 153 ? -7.582 -13.830 7.659 1.00 86.44 153 LEU A CA 1
ATOM 1193 C C . LEU A 1 153 ? -8.557 -14.493 8.641 1.00 86.44 153 LEU A C 1
ATOM 1195 O O . LEU A 1 153 ? -9.058 -13.826 9.545 1.00 86.44 153 LEU A O 1
ATOM 1199 N N . ALA A 1 154 ? -8.800 -15.800 8.521 1.00 86.25 154 ALA A N 1
ATOM 1200 C CA . ALA A 1 154 ? -9.596 -16.553 9.486 1.00 86.25 154 ALA A CA 1
ATOM 1201 C C . ALA A 1 154 ? -8.904 -16.633 10.857 1.00 86.25 154 ALA A C 1
ATOM 1203 O O . ALA A 1 154 ? -9.560 -16.471 11.889 1.00 86.25 154 ALA A O 1
ATOM 1204 N N . ILE A 1 155 ? -7.580 -16.823 10.886 1.00 86.38 155 ILE A N 1
ATOM 1205 C CA . ILE A 1 155 ? -6.781 -16.750 12.117 1.00 86.38 155 ILE A CA 1
ATOM 1206 C C . ILE A 1 155 ? -6.858 -15.340 12.711 1.00 86.38 155 ILE A C 1
ATOM 1208 O O . ILE A 1 155 ? -7.182 -15.197 13.890 1.00 86.38 155 ILE A O 1
ATOM 1212 N N . ALA A 1 156 ? -6.640 -14.301 11.903 1.00 85.88 156 ALA A N 1
ATOM 1213 C CA . ALA A 1 156 ? -6.705 -12.910 12.339 1.00 85.88 156 ALA A CA 1
ATOM 1214 C C . ALA A 1 156 ? -8.088 -12.550 12.906 1.00 85.88 156 ALA A C 1
ATOM 1216 O O . ALA A 1 156 ? -8.175 -11.954 13.979 1.00 85.88 156 ALA A O 1
ATOM 1217 N N . ARG A 1 157 ? -9.171 -13.014 12.266 1.00 89.44 157 ARG A N 1
ATOM 1218 C CA . ARG A 1 157 ? -10.542 -12.889 12.781 1.00 89.44 157 ARG A CA 1
ATOM 1219 C C . ARG A 1 157 ? -10.689 -13.553 14.150 1.00 89.44 157 ARG A C 1
ATOM 1221 O O . ARG A 1 157 ? -11.135 -12.899 15.087 1.00 89.44 157 ARG A O 1
ATOM 1228 N N . ARG A 1 158 ? -10.242 -14.806 14.308 1.00 88.50 158 ARG A N 1
ATOM 1229 C CA . ARG A 1 158 ? -10.280 -15.503 15.609 1.00 88.50 158 ARG A CA 1
ATOM 1230 C C . ARG A 1 158 ? -9.482 -14.760 16.681 1.00 88.50 158 ARG A C 1
ATOM 1232 O O . ARG A 1 158 ? -9.916 -14.696 17.827 1.00 88.50 158 ARG A O 1
ATOM 1239 N N . MET A 1 159 ? -8.322 -14.202 16.336 1.00 88.56 159 MET A N 1
ATOM 1240 C CA . MET A 1 159 ? -7.510 -13.414 17.269 1.00 88.56 159 MET A CA 1
ATOM 1241 C C . MET A 1 159 ? -8.184 -12.084 17.634 1.00 88.56 159 MET A C 1
ATOM 1243 O O . MET A 1 159 ? -8.171 -11.691 18.801 1.00 88.56 159 MET A O 1
ATOM 1247 N N . SER A 1 160 ? -8.809 -11.421 16.660 1.00 88.88 160 SER A N 1
ATOM 1248 C CA . SER A 1 160 ? -9.579 -10.190 16.845 1.00 88.88 160 SER A CA 1
ATOM 1249 C C . SER A 1 160 ? -10.765 -10.403 17.792 1.00 88.88 160 SER A C 1
ATOM 1251 O O . SER A 1 160 ? -10.927 -9.640 18.746 1.00 88.88 160 SER A O 1
ATOM 1253 N N . GLU A 1 161 ? -11.535 -11.476 17.597 1.00 88.25 161 GLU A N 1
ATOM 1254 C CA . GLU A 1 161 ? -12.724 -11.815 18.393 1.00 88.25 161 GLU A CA 1
ATOM 1255 C C . GLU A 1 161 ? -12.386 -12.269 19.820 1.00 88.25 161 GLU A C 1
ATOM 1257 O O . GLU A 1 161 ? -13.128 -11.984 20.759 1.00 88.25 161 GLU A O 1
ATOM 1262 N N . ARG A 1 162 ? -11.244 -12.943 20.013 1.00 89.25 162 ARG A N 1
ATOM 1263 C CA . ARG A 1 162 ? -10.786 -13.416 21.333 1.00 89.25 162 ARG A CA 1
ATOM 1264 C C . ARG A 1 162 ? -10.153 -12.326 22.200 1.00 89.25 162 ARG A C 1
ATOM 1266 O O . ARG A 1 162 ? -9.784 -12.592 23.345 1.00 89.25 162 ARG A O 1
ATOM 1273 N N . CYS A 1 163 ? -10.011 -11.106 21.688 1.00 86.81 163 CYS A N 1
ATOM 1274 C CA . CYS A 1 163 ? -9.510 -9.991 22.479 1.00 86.81 163 CYS A CA 1
ATOM 1275 C C . CYS A 1 163 ? -10.493 -9.641 23.608 1.00 86.81 163 CYS A C 1
ATOM 1277 O O . CYS A 1 163 ? -11.652 -9.307 23.363 1.00 86.81 163 CYS A O 1
ATOM 1279 N N . LYS A 1 164 ? -10.016 -9.661 24.860 1.00 87.75 164 LYS A N 1
ATOM 1280 C CA . LYS A 1 164 ? -10.817 -9.247 26.021 1.00 87.75 164 LYS A CA 1
ATOM 1281 C C . LYS A 1 164 ? -11.249 -7.787 25.859 1.00 87.75 164 LYS A C 1
ATOM 1283 O O . LYS A 1 164 ? -10.411 -6.921 25.606 1.00 87.75 164 LYS A O 1
ATOM 1288 N N . ARG A 1 165 ? -12.550 -7.519 26.014 1.00 87.56 165 ARG A N 1
ATOM 1289 C CA . ARG A 1 165 ? -13.087 -6.152 25.991 1.00 87.56 165 ARG A CA 1
ATOM 1290 C C . ARG A 1 165 ? -12.566 -5.364 27.190 1.00 87.56 165 ARG A C 1
ATOM 1292 O O . ARG A 1 165 ? -12.440 -5.900 28.289 1.00 87.56 165 ARG A O 1
ATOM 1299 N N . VAL A 1 166 ? -12.282 -4.090 26.959 1.00 87.12 166 VAL A N 1
ATOM 1300 C CA . VAL A 1 166 ? -11.807 -3.146 27.967 1.00 87.12 166 VAL A CA 1
ATOM 1301 C C . VAL A 1 166 ? -13.003 -2.363 28.488 1.00 87.12 166 VAL A C 1
ATOM 1303 O O . VAL A 1 166 ? -13.809 -1.861 27.704 1.00 87.12 166 VAL A O 1
ATOM 1306 N N . ARG A 1 167 ? -13.133 -2.267 29.812 1.00 86.88 167 ARG A N 1
ATOM 1307 C CA . ARG A 1 167 ? -14.127 -1.400 30.447 1.00 86.88 167 ARG A CA 1
ATOM 1308 C C . ARG A 1 167 ? -13.589 0.028 30.452 1.00 86.88 167 ARG A C 1
ATOM 1310 O O . ARG A 1 167 ? -12.549 0.286 31.048 1.00 86.88 167 ARG A O 1
ATOM 1317 N N . VAL A 1 168 ? -14.311 0.932 29.804 1.00 82.50 168 VAL A N 1
ATOM 1318 C CA . VAL A 1 168 ? -14.025 2.367 29.789 1.00 82.50 168 VAL A CA 1
ATOM 1319 C C . VAL A 1 168 ? -15.114 3.063 30.594 1.00 82.50 168 VAL A C 1
ATOM 1321 O O . VAL A 1 168 ? -16.299 2.907 30.297 1.00 82.50 168 VAL A O 1
ATOM 1324 N N . GLN A 1 169 ? -14.721 3.788 31.638 1.00 81.38 169 GLN A N 1
ATOM 1325 C CA . GLN A 1 169 ? -15.639 4.603 32.427 1.00 81.38 169 GLN A CA 1
ATOM 1326 C C . GLN A 1 169 ? -15.822 5.958 31.743 1.00 81.38 169 GLN A C 1
ATOM 1328 O O . GLN A 1 169 ? -14.843 6.623 31.408 1.00 81.38 169 GLN A O 1
ATOM 1333 N N . VAL A 1 170 ? -17.075 6.353 31.527 1.00 78.44 170 VAL A N 1
ATOM 1334 C CA . VAL A 1 170 ? -17.447 7.642 30.940 1.00 78.44 170 VAL A CA 1
ATOM 1335 C C . VAL A 1 170 ? -18.455 8.285 31.884 1.00 78.44 170 VAL A C 1
ATOM 1337 O O . VAL A 1 170 ? -19.594 7.832 31.983 1.00 78.44 170 VAL A O 1
ATOM 1340 N N . LEU A 1 171 ? -18.020 9.323 32.604 1.00 78.75 171 LEU A N 1
ATOM 1341 C CA . LEU A 1 171 ? -18.792 9.960 33.678 1.00 78.75 171 LEU A CA 1
ATOM 1342 C C . LEU A 1 171 ? -19.264 8.921 34.721 1.00 78.75 171 LEU A C 1
ATOM 1344 O O . LEU A 1 171 ? -18.446 8.209 35.309 1.00 78.75 171 LEU A O 1
ATOM 1348 N N . SER A 1 172 ? -20.575 8.828 34.952 1.00 81.56 172 SER A N 1
ATOM 1349 C CA . SER A 1 172 ? -21.211 7.875 35.869 1.00 81.56 172 SER A CA 1
ATOM 1350 C C . SER A 1 172 ? -21.460 6.490 35.253 1.00 81.56 172 SER A C 1
ATOM 1352 O O . SER A 1 172 ? -21.832 5.565 35.973 1.00 81.56 172 SER A O 1
ATOM 1354 N N . GLY A 1 173 ? -21.257 6.325 33.941 1.00 80.00 173 GLY A N 1
ATOM 1355 C CA . GLY A 1 173 ? -21.489 5.078 33.214 1.00 80.00 173 GLY A CA 1
ATOM 1356 C C . GLY A 1 173 ? -20.204 4.329 32.860 1.00 80.00 173 GLY A C 1
ATOM 1357 O O . GLY A 1 173 ? -19.092 4.854 32.938 1.00 80.00 173 GLY A O 1
ATOM 1358 N N . TRP A 1 174 ? -20.351 3.080 32.421 1.00 84.31 174 TRP A N 1
ATOM 1359 C CA . TRP A 1 174 ? -19.253 2.302 31.850 1.00 84.31 174 TRP A CA 1
ATOM 1360 C C . TRP A 1 174 ? -19.680 1.635 30.546 1.00 84.31 174 TRP A C 1
ATOM 1362 O O . TRP A 1 174 ? -20.808 1.172 30.406 1.00 84.31 174 TRP A O 1
ATOM 1372 N N . VAL A 1 175 ? -18.749 1.561 29.597 1.00 85.50 175 VAL A N 1
ATOM 1373 C CA . VAL A 1 175 ? -18.942 0.911 28.297 1.00 85.50 175 VAL A CA 1
ATOM 1374 C C . VAL A 1 175 ? -17.830 -0.110 28.087 1.00 85.50 175 VAL A C 1
ATOM 1376 O O . VAL A 1 175 ? -16.672 0.121 28.435 1.00 85.50 175 VAL A O 1
ATOM 1379 N N . LEU A 1 176 ? -18.178 -1.270 27.531 1.00 86.62 176 LEU A N 1
ATOM 1380 C CA . LEU A 1 176 ? -17.203 -2.277 27.116 1.00 86.62 176 LEU A CA 1
ATOM 1381 C C . LEU A 1 176 ? -16.821 -2.046 25.657 1.00 86.62 176 LEU A C 1
ATOM 1383 O O . LEU A 1 176 ? -17.657 -2.190 24.768 1.00 86.62 176 LEU A O 1
ATOM 1387 N N . VAL A 1 177 ? -15.549 -1.750 25.412 1.00 85.25 177 VAL A N 1
ATOM 1388 C CA . VAL A 1 177 ? -15.021 -1.460 24.075 1.00 85.25 177 VAL A CA 1
ATOM 1389 C C . VAL A 1 177 ? -13.980 -2.512 23.701 1.00 85.25 177 VAL A C 1
ATOM 1391 O O . VAL A 1 177 ? -13.218 -2.985 24.547 1.00 85.25 177 VAL A O 1
ATOM 1394 N N . ALA A 1 178 ? -13.946 -2.921 22.433 1.00 87.50 178 ALA A N 1
ATOM 1395 C CA . ALA A 1 178 ? -12.868 -3.777 21.952 1.00 87.50 178 ALA A CA 1
ATOM 1396 C C . ALA A 1 178 ? -11.525 -3.012 21.988 1.00 87.50 178 ALA A C 1
ATOM 1398 O O . ALA A 1 178 ? -11.492 -1.819 21.681 1.00 87.50 178 ALA A O 1
ATOM 1399 N N . PRO A 1 179 ? -10.410 -3.654 22.370 1.00 87.75 179 PRO A N 1
ATOM 1400 C CA . PRO A 1 179 ? -9.106 -2.997 22.381 1.00 87.75 179 PRO A CA 1
ATOM 1401 C C . PRO A 1 179 ? -8.609 -2.722 20.955 1.00 87.75 179 PRO A C 1
ATOM 1403 O O . PRO A 1 179 ? -8.983 -3.426 20.018 1.00 87.75 179 PRO A O 1
ATOM 1406 N N . LEU A 1 180 ? -7.675 -1.775 20.797 1.00 85.38 180 LEU A N 1
ATOM 1407 C CA . LEU A 1 180 ? -7.065 -1.439 19.498 1.00 85.38 180 LEU A CA 1
ATOM 1408 C C . LEU A 1 180 ? -6.535 -2.675 18.752 1.00 85.38 180 LEU A C 1
ATOM 1410 O O . LEU A 1 180 ? -6.718 -2.791 17.544 1.00 85.38 180 LEU A O 1
ATOM 1414 N N . LYS A 1 181 ? -5.940 -3.633 19.477 1.00 87.25 181 LYS A N 1
ATOM 1415 C CA . LYS A 1 181 ? -5.446 -4.899 18.907 1.00 87.25 181 LYS A CA 1
ATOM 1416 C C . LYS A 1 181 ? -6.541 -5.692 18.185 1.00 87.25 181 LYS A C 1
ATOM 1418 O O . LYS A 1 181 ? -6.265 -6.285 17.149 1.00 87.25 181 LYS A O 1
ATOM 1423 N N . SER A 1 182 ? -7.772 -5.672 18.696 1.00 90.00 182 SER A N 1
ATOM 1424 C CA . SER A 1 182 ? -8.912 -6.340 18.062 1.00 90.00 182 SER A CA 1
ATOM 1425 C C . SER A 1 182 ? -9.212 -5.716 16.698 1.00 90.00 182 SER A C 1
ATOM 1427 O O . SER A 1 182 ? -9.292 -6.426 15.698 1.00 90.00 182 SER A O 1
ATOM 1429 N N . TYR A 1 183 ? -9.270 -4.384 16.627 1.00 88.00 183 TYR A N 1
ATOM 1430 C CA . TYR A 1 183 ? -9.518 -3.667 15.375 1.00 88.00 183 TYR A CA 1
ATOM 1431 C C . TYR A 1 183 ? -8.359 -3.777 14.381 1.00 88.00 183 TYR A C 1
ATOM 1433 O O . TYR A 1 183 ? -8.599 -3.942 13.187 1.00 88.00 183 TYR A O 1
ATOM 1441 N N . ALA A 1 184 ? -7.115 -3.740 14.862 1.00 86.31 184 ALA A N 1
ATOM 1442 C CA . ALA A 1 184 ? -5.917 -3.895 14.039 1.00 86.31 184 ALA A CA 1
ATOM 1443 C C . ALA A 1 184 ? -5.837 -5.274 13.362 1.00 86.31 184 ALA A C 1
ATOM 1445 O O . ALA A 1 184 ? -5.343 -5.379 12.244 1.00 86.31 184 ALA A O 1
ATOM 1446 N N . LEU A 1 185 ? -6.339 -6.317 14.031 1.00 88.38 185 LEU A N 1
ATOM 1447 C CA . LEU A 1 185 ? -6.388 -7.690 13.522 1.00 88.38 185 LEU A CA 1
ATOM 1448 C C . LEU A 1 185 ? -7.666 -8.000 12.733 1.00 88.38 185 LEU A C 1
ATOM 1450 O O . LEU A 1 185 ? -7.848 -9.133 12.286 1.00 88.38 185 LEU A O 1
ATOM 1454 N N . SER A 1 186 ? -8.573 -7.033 12.564 1.00 89.19 186 SER A N 1
ATOM 1455 C CA . SER A 1 186 ? -9.784 -7.277 11.787 1.00 89.19 186 SER A CA 1
ATOM 1456 C C . SER A 1 186 ? -9.412 -7.546 10.317 1.00 89.19 186 SER A C 1
ATOM 1458 O O . SER A 1 186 ? -8.575 -6.823 9.766 1.00 89.19 186 SER A O 1
ATOM 1460 N N . PRO A 1 187 ? -10.021 -8.545 9.647 1.00 88.00 187 PRO A N 1
ATOM 1461 C CA . PRO A 1 187 ? -9.696 -8.866 8.257 1.00 88.00 187 PRO A CA 1
ATOM 1462 C C . PRO A 1 187 ? -9.790 -7.667 7.308 1.00 88.00 187 PRO A C 1
ATOM 1464 O O . PRO A 1 187 ? -8.903 -7.469 6.484 1.00 88.00 187 PRO A O 1
ATOM 1467 N N . ARG A 1 188 ? -10.821 -6.827 7.474 1.00 87.75 188 ARG A N 1
ATOM 1468 C CA . ARG A 1 188 ? -10.995 -5.600 6.686 1.00 87.75 188 ARG A CA 1
ATOM 1469 C C . ARG A 1 188 ? -9.857 -4.614 6.942 1.00 87.75 188 ARG A C 1
ATOM 1471 O O . ARG A 1 188 ? -9.279 -4.105 5.991 1.00 87.75 188 ARG A O 1
ATOM 1478 N N . THR A 1 189 ? -9.502 -4.376 8.207 1.00 89.00 189 THR A N 1
ATOM 1479 C CA . THR A 1 189 ? -8.389 -3.477 8.554 1.00 89.00 189 THR A CA 1
ATOM 1480 C C . THR A 1 189 ? -7.079 -3.969 7.951 1.00 89.00 189 THR A C 1
ATOM 1482 O O . THR A 1 189 ? -6.319 -3.163 7.430 1.00 89.00 189 THR A O 1
ATOM 1485 N N . LEU A 1 190 ? -6.811 -5.278 7.980 1.00 87.50 190 LEU A N 1
ATOM 1486 C CA . LEU A 1 190 ? -5.598 -5.854 7.395 1.00 87.50 190 LEU A CA 1
ATOM 1487 C C . LEU A 1 190 ? -5.553 -5.686 5.871 1.00 87.50 190 LEU A C 1
ATOM 1489 O O . LEU A 1 190 ? -4.516 -5.294 5.339 1.00 87.50 190 LEU A O 1
ATOM 1493 N N . GLN A 1 191 ? -6.673 -5.917 5.182 1.00 88.75 191 GLN A N 1
ATOM 1494 C CA . GLN A 1 191 ? -6.788 -5.698 3.736 1.00 88.75 191 GLN A CA 1
ATOM 1495 C C . GLN A 1 191 ? -6.564 -4.225 3.369 1.00 88.75 191 GLN A C 1
ATOM 1497 O O . GLN A 1 191 ? -5.723 -3.914 2.528 1.00 88.75 191 GLN A O 1
ATOM 1502 N N . LEU A 1 192 ? -7.250 -3.305 4.051 1.00 90.06 192 LEU A N 1
ATOM 1503 C CA . LEU A 1 192 ? -7.092 -1.871 3.803 1.00 90.06 192 LEU A CA 1
ATOM 1504 C C . LEU A 1 192 ? -5.702 -1.363 4.210 1.00 90.06 192 LEU A C 1
ATOM 1506 O O . LEU A 1 192 ? -5.170 -0.462 3.570 1.00 90.06 192 LEU A O 1
ATOM 1510 N N . LYS A 1 193 ? -5.069 -1.958 5.229 1.00 88.38 193 LYS A N 1
ATOM 1511 C CA . LYS A 1 193 ? -3.691 -1.635 5.621 1.00 88.38 193 LYS A CA 1
ATOM 1512 C C . LYS A 1 193 ? -2.687 -2.015 4.532 1.00 88.38 193 LYS A C 1
ATOM 1514 O O . LYS A 1 193 ? -1.717 -1.287 4.345 1.00 88.38 193 LYS A O 1
ATOM 1519 N N . ALA A 1 194 ? -2.907 -3.113 3.806 1.00 87.00 194 ALA A N 1
ATOM 1520 C CA . ALA A 1 194 ? -2.068 -3.459 2.660 1.00 87.00 194 ALA A CA 1
ATOM 1521 C C . ALA A 1 194 ? -2.147 -2.368 1.579 1.00 87.00 194 ALA A C 1
ATOM 1523 O O . ALA A 1 194 ? -1.114 -1.868 1.142 1.00 87.00 194 ALA A O 1
ATOM 1524 N N . MET A 1 195 ? -3.358 -1.909 1.248 1.00 89.75 195 MET A N 1
ATOM 1525 C CA . MET A 1 195 ? -3.555 -0.788 0.319 1.00 89.75 195 MET A CA 1
ATOM 1526 C C . MET A 1 195 ? -2.945 0.516 0.846 1.00 89.75 195 MET A C 1
ATOM 1528 O O . MET A 1 195 ? -2.359 1.275 0.081 1.00 89.75 195 MET A O 1
ATOM 1532 N N . ALA A 1 196 ? -3.033 0.764 2.155 1.00 91.00 196 ALA A N 1
ATOM 1533 C CA . ALA A 1 196 ? -2.451 1.941 2.794 1.00 91.00 196 ALA A CA 1
ATOM 1534 C C . ALA A 1 196 ? -0.923 1.955 2.691 1.00 91.00 196 ALA A C 1
ATOM 1536 O O . ALA A 1 196 ? -0.348 3.007 2.434 1.00 91.00 196 ALA A O 1
ATOM 1537 N N . LYS A 1 197 ? -0.267 0.794 2.820 1.00 86.69 197 LYS A N 1
ATOM 1538 C CA . LYS A 1 197 ? 1.177 0.659 2.582 1.00 86.69 197 LYS A CA 1
ATOM 1539 C C . LYS A 1 197 ? 1.543 0.934 1.123 1.00 86.69 197 LYS A C 1
ATOM 1541 O O . LYS A 1 197 ? 2.514 1.637 0.862 1.00 86.69 197 LYS A O 1
ATOM 1546 N N . THR A 1 198 ? 0.764 0.418 0.172 1.00 86.69 198 THR A N 1
ATOM 1547 C CA . THR A 1 198 ? 0.975 0.716 -1.253 1.00 86.69 198 THR A CA 1
ATOM 1548 C C . THR A 1 198 ? 0.814 2.209 -1.529 1.00 86.69 198 THR A C 1
ATOM 1550 O O . THR A 1 198 ? 1.642 2.804 -2.211 1.00 86.69 198 THR A O 1
ATOM 1553 N N . LEU A 1 199 ? -0.203 2.844 -0.944 1.00 89.50 199 LEU A N 1
ATOM 1554 C CA . LEU A 1 199 ? -0.414 4.280 -1.082 1.00 89.50 199 LEU A CA 1
ATOM 1555 C C . LEU A 1 199 ? 0.713 5.099 -0.439 1.00 89.50 199 LEU A C 1
ATOM 1557 O O . LEU A 1 199 ? 1.142 6.092 -1.018 1.00 89.50 199 LEU A O 1
ATOM 1561 N N . GLN A 1 200 ? 1.223 4.662 0.717 1.00 89.31 200 GLN A N 1
ATOM 1562 C CA . GLN A 1 200 ? 2.376 5.276 1.376 1.00 89.31 200 GLN A CA 1
ATOM 1563 C C . GLN A 1 200 ? 3.595 5.277 0.458 1.00 89.31 200 GLN A C 1
ATOM 1565 O O . GLN A 1 200 ? 4.253 6.303 0.310 1.00 89.31 200 GLN A O 1
ATOM 1570 N N . ARG A 1 201 ? 3.868 4.136 -0.183 1.00 85.50 201 ARG A N 1
ATOM 1571 C CA . ARG A 1 201 ? 4.960 4.006 -1.148 1.00 85.50 201 ARG A CA 1
ATOM 1572 C C . ARG A 1 201 ? 4.772 4.959 -2.324 1.00 85.50 201 ARG A C 1
ATOM 1574 O O . ARG A 1 201 ? 5.688 5.703 -2.638 1.00 85.50 201 ARG A O 1
ATOM 1581 N N . ASN A 1 202 ? 3.570 5.014 -2.892 1.00 87.62 202 ASN A N 1
ATOM 1582 C CA . ASN A 1 202 ? 3.273 5.928 -3.994 1.00 87.62 202 ASN A CA 1
ATOM 1583 C C . ASN A 1 202 ? 3.450 7.402 -3.591 1.00 87.62 202 ASN A C 1
ATOM 1585 O O . ASN A 1 202 ? 3.952 8.188 -4.388 1.00 87.62 202 ASN A O 1
ATOM 1589 N N . ALA A 1 203 ? 3.081 7.778 -2.362 1.00 87.44 203 ALA A N 1
ATOM 1590 C CA . ALA A 1 203 ? 3.291 9.131 -1.848 1.00 87.44 203 ALA A CA 1
ATOM 1591 C C . ALA A 1 203 ? 4.786 9.471 -1.733 1.00 87.44 203 ALA A C 1
ATOM 1593 O O . ALA A 1 203 ? 5.212 10.547 -2.151 1.00 87.44 203 ALA A O 1
ATOM 1594 N N . VAL A 1 204 ? 5.581 8.533 -1.206 1.00 87.31 204 VAL A N 1
ATOM 1595 C CA . VAL A 1 204 ? 7.042 8.653 -1.093 1.00 87.31 204 VAL A CA 1
ATOM 1596 C C . VAL A 1 204 ? 7.685 8.766 -2.473 1.00 87.31 204 VAL A C 1
ATOM 1598 O O . VAL A 1 204 ? 8.483 9.673 -2.695 1.00 87.31 204 VAL A O 1
ATOM 1601 N N . ASP A 1 205 ? 7.302 7.902 -3.412 1.00 84.75 205 ASP A N 1
ATOM 1602 C CA . ASP A 1 205 ? 7.833 7.893 -4.776 1.00 84.75 205 ASP A CA 1
ATOM 1603 C C . ASP A 1 205 ? 7.460 9.181 -5.527 1.00 84.75 205 ASP A C 1
ATOM 1605 O O . ASP A 1 205 ? 8.299 9.768 -6.209 1.00 84.75 205 ASP A O 1
ATOM 1609 N N . ALA A 1 206 ? 6.228 9.674 -5.353 1.00 86.00 206 ALA A N 1
ATOM 1610 C CA . ALA A 1 206 ? 5.786 10.941 -5.929 1.00 86.00 206 ALA A CA 1
ATOM 1611 C C . ALA A 1 206 ? 6.561 12.134 -5.352 1.00 86.00 206 ALA A C 1
ATOM 1613 O O . ALA A 1 206 ? 6.919 13.046 -6.096 1.00 86.00 206 ALA A O 1
ATOM 1614 N N . ARG A 1 207 ? 6.852 12.123 -4.044 1.00 85.94 207 ARG A N 1
ATOM 1615 C CA . ARG A 1 207 ? 7.635 13.170 -3.367 1.00 85.94 207 ARG A CA 1
ATOM 1616 C C . ARG A 1 207 ? 9.114 13.136 -3.752 1.00 85.94 207 ARG A C 1
ATOM 1618 O O . ARG A 1 207 ? 9.729 14.189 -3.875 1.00 85.94 207 ARG A O 1
ATOM 1625 N N . ALA A 1 208 ? 9.667 11.945 -3.961 1.00 82.19 208 ALA A N 1
ATOM 1626 C CA . ALA A 1 208 ? 11.051 11.734 -4.377 1.00 82.19 208 ALA A CA 1
ATOM 1627 C C . ALA A 1 208 ? 11.270 11.886 -5.896 1.00 82.19 208 ALA A C 1
ATOM 1629 O O . ALA A 1 208 ? 12.403 11.770 -6.371 1.00 82.19 208 ALA A O 1
ATOM 1630 N N . ALA A 1 209 ? 10.208 12.122 -6.672 1.00 84.19 209 ALA A N 1
ATOM 1631 C CA . ALA A 1 209 ? 10.294 12.308 -8.112 1.00 84.19 209 ALA A CA 1
ATOM 1632 C C . ALA A 1 209 ? 11.101 13.565 -8.483 1.00 84.19 209 ALA A C 1
ATOM 1634 O O . ALA A 1 209 ? 11.074 14.580 -7.792 1.00 84.19 209 ALA A O 1
ATOM 1635 N N . VAL A 1 210 ? 11.784 13.516 -9.633 1.00 76.94 210 VAL A N 1
ATOM 1636 C CA . VAL A 1 210 ? 12.599 14.638 -10.141 1.00 76.94 210 VAL A CA 1
ATOM 1637 C C . VAL A 1 210 ? 11.744 15.875 -10.438 1.00 76.94 210 VAL A C 1
ATOM 1639 O O . VAL A 1 210 ? 12.221 16.994 -10.277 1.00 76.94 210 VAL A O 1
ATOM 1642 N N . ASN A 1 211 ? 10.492 15.679 -10.871 1.00 82.56 211 ASN A N 1
ATOM 1643 C CA . ASN A 1 211 ? 9.549 16.768 -11.112 1.00 82.56 211 ASN A CA 1
ATOM 1644 C C . ASN A 1 211 ? 8.687 17.020 -9.854 1.00 82.56 211 ASN A C 1
ATOM 1646 O O . ASN A 1 211 ? 7.861 16.154 -9.533 1.00 82.56 211 ASN A O 1
ATOM 1650 N N . PRO A 1 212 ? 8.797 18.198 -9.202 1.00 80.88 212 PRO A N 1
ATOM 1651 C CA . PRO A 1 212 ? 7.971 18.580 -8.053 1.00 80.88 212 PRO A CA 1
ATOM 1652 C C . PRO A 1 212 ? 6.461 18.558 -8.330 1.00 80.88 212 PRO A C 1
ATOM 1654 O O . PRO A 1 212 ? 5.665 18.334 -7.418 1.00 80.88 212 PRO A O 1
ATOM 1657 N N . GLU A 1 213 ? 6.046 18.748 -9.586 1.00 89.12 213 GLU A N 1
ATOM 1658 C CA . GLU A 1 213 ? 4.633 18.699 -9.977 1.00 89.12 213 GLU A CA 1
ATOM 1659 C C . GLU A 1 213 ? 4.020 17.312 -9.766 1.00 89.12 213 GLU A C 1
ATOM 1661 O O . GLU A 1 213 ? 2.832 17.212 -9.486 1.00 89.12 213 GLU A O 1
ATOM 1666 N N . THR A 1 214 ? 4.821 16.242 -9.816 1.00 88.62 214 THR A N 1
ATOM 1667 C CA . THR A 1 214 ? 4.348 14.861 -9.606 1.00 88.62 214 THR A CA 1
ATOM 1668 C C . THR A 1 214 ? 3.695 14.703 -8.236 1.00 88.62 214 THR A C 1
ATOM 1670 O O . THR A 1 214 ? 2.621 14.116 -8.109 1.00 88.62 214 THR A O 1
ATOM 1673 N N . TYR A 1 215 ? 4.322 15.274 -7.207 1.00 90.88 215 TYR A N 1
ATOM 1674 C CA . TYR A 1 215 ? 3.792 15.248 -5.851 1.00 90.88 215 TYR A CA 1
ATOM 1675 C C . TYR A 1 215 ? 2.549 16.131 -5.703 1.00 90.88 215 TYR A C 1
ATOM 1677 O O . TYR A 1 215 ? 1.588 15.740 -5.043 1.00 90.88 215 TYR A O 1
ATOM 1685 N N . HIS A 1 216 ? 2.529 17.298 -6.351 1.00 90.19 216 HIS A N 1
ATOM 1686 C CA . HIS A 1 216 ? 1.343 18.154 -6.359 1.00 90.19 216 HIS A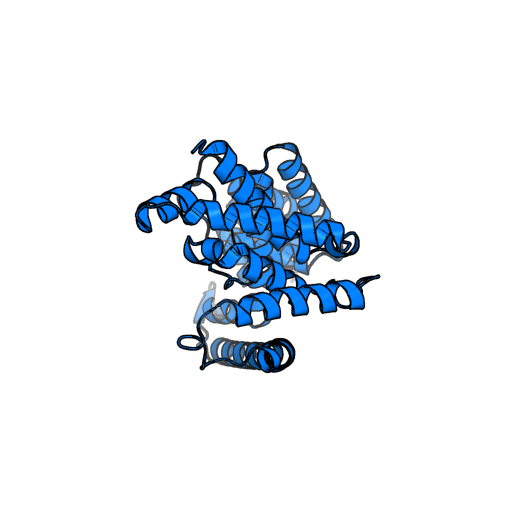 CA 1
ATOM 1687 C C . HIS A 1 216 ? 0.152 17.489 -7.056 1.00 90.19 216 HIS A C 1
ATOM 1689 O O . HIS A 1 216 ? -0.952 17.523 -6.516 1.00 90.19 216 HIS A O 1
ATOM 1695 N N . CYS A 1 217 ? 0.366 16.830 -8.197 1.00 91.94 217 CYS A N 1
ATOM 1696 C CA . CYS A 1 217 ? -0.657 16.032 -8.871 1.00 91.94 217 CYS A CA 1
ATOM 1697 C C . CYS A 1 217 ? -1.161 14.904 -7.967 1.00 91.94 217 CYS A C 1
ATOM 1699 O O . CYS A 1 217 ? -2.366 14.776 -7.785 1.00 91.94 217 CYS A O 1
ATOM 1701 N N . PHE A 1 218 ? -0.261 14.171 -7.302 1.00 92.06 218 PHE A N 1
ATOM 1702 C CA . PHE A 1 218 ? -0.643 13.130 -6.346 1.00 92.06 218 PHE A CA 1
ATOM 1703 C C . PHE A 1 218 ? -1.527 13.665 -5.204 1.00 92.06 218 PHE A C 1
ATOM 1705 O O . PHE A 1 218 ? -2.549 13.063 -4.869 1.00 92.06 218 PHE A O 1
ATOM 1712 N N . LEU A 1 219 ? -1.170 14.811 -4.612 1.00 92.75 219 LEU A N 1
ATOM 1713 C CA . LEU A 1 219 ? -1.987 15.442 -3.572 1.00 92.75 219 LEU A CA 1
ATOM 1714 C C . LEU A 1 219 ? -3.349 15.906 -4.105 1.00 92.75 219 LEU A C 1
ATOM 1716 O O . LEU A 1 219 ? -4.356 15.742 -3.413 1.00 92.75 219 LEU A O 1
ATOM 1720 N N . ASN A 1 220 ? -3.395 16.448 -5.323 1.00 92.50 220 ASN A N 1
ATOM 1721 C CA . ASN A 1 220 ? -4.640 16.862 -5.968 1.00 92.50 220 ASN A CA 1
ATOM 1722 C C . ASN A 1 220 ? -5.551 15.661 -6.258 1.00 92.50 220 ASN A C 1
ATOM 1724 O O . ASN A 1 220 ? -6.748 15.730 -5.981 1.00 92.50 220 ASN A O 1
ATOM 1728 N N . ASP A 1 221 ? -4.994 14.544 -6.727 1.00 90.75 221 ASP A N 1
ATOM 1729 C CA . ASP A 1 221 ? -5.733 13.303 -6.974 1.00 90.75 221 ASP A CA 1
ATOM 1730 C C . ASP A 1 221 ? -6.308 12.734 -5.672 1.00 90.75 221 ASP A C 1
ATOM 1732 O O . ASP A 1 221 ? -7.482 12.352 -5.607 1.00 90.75 221 ASP A O 1
ATOM 1736 N N . LEU A 1 222 ? -5.514 12.742 -4.594 1.00 91.69 222 LEU A N 1
ATOM 1737 C CA . LEU A 1 222 ? -5.994 12.381 -3.262 1.00 91.69 222 LEU A CA 1
ATOM 1738 C C . LEU A 1 222 ? -7.118 13.309 -2.802 1.00 91.69 222 LEU A C 1
ATOM 1740 O O . LEU A 1 222 ? -8.142 12.830 -2.314 1.00 91.69 222 LEU A O 1
ATOM 1744 N N . GLN A 1 223 ? -6.968 14.622 -2.968 1.00 90.94 223 GLN A N 1
ATOM 1745 C CA . GLN A 1 223 ? -8.010 15.573 -2.598 1.00 90.94 223 GLN A CA 1
ATOM 1746 C C . GLN A 1 223 ? -9.298 15.332 -3.402 1.00 90.94 223 GLN A C 1
ATOM 1748 O O . GLN A 1 223 ? -10.380 15.292 -2.810 1.00 90.94 223 GLN A O 1
ATOM 1753 N N . GLY A 1 224 ? -9.186 15.090 -4.711 1.00 87.69 224 GLY A N 1
ATOM 1754 C CA . GLY A 1 224 ? -10.306 14.723 -5.576 1.00 87.69 224 GLY A CA 1
ATOM 1755 C C . GLY A 1 224 ? -11.012 13.458 -5.088 1.00 87.69 224 GLY A C 1
ATOM 1756 O O . GLY A 1 224 ? -12.241 13.425 -4.989 1.00 87.69 224 GLY A O 1
ATOM 1757 N N . CYS A 1 225 ? -10.247 12.453 -4.648 1.00 88.69 225 CYS A N 1
ATOM 1758 C CA . CYS A 1 225 ? -10.809 11.272 -4.002 1.00 88.69 225 CYS A CA 1
ATOM 1759 C C . CYS A 1 225 ? -11.565 11.643 -2.722 1.00 88.69 225 CYS A C 1
ATOM 1761 O O . CYS A 1 225 ? -12.678 11.174 -2.526 1.00 88.69 225 CYS A O 1
ATOM 1763 N N . PHE A 1 226 ? -11.046 12.508 -1.851 1.00 86.69 226 PHE A N 1
ATOM 1764 C CA . PHE A 1 226 ? -11.767 12.908 -0.633 1.00 86.69 226 PHE A CA 1
ATOM 1765 C C . PHE A 1 226 ? -13.096 13.624 -0.913 1.00 86.69 226 PHE A C 1
ATOM 1767 O O . PHE A 1 226 ? -14.038 13.487 -0.121 1.00 86.69 226 PHE A O 1
ATOM 1774 N N . GLU A 1 227 ? -13.204 14.354 -2.019 1.00 85.12 227 GLU A N 1
ATOM 1775 C CA . GLU A 1 227 ? -14.414 15.084 -2.411 1.00 85.12 227 GLU A CA 1
ATOM 1776 C C . GLU A 1 227 ? -15.447 14.195 -3.134 1.00 85.12 227 GLU A C 1
ATOM 1778 O O . GLU A 1 227 ? -16.647 14.396 -2.941 1.00 85.12 227 GLU A O 1
ATOM 1783 N N . ALA A 1 228 ? -15.015 13.153 -3.853 1.00 87.25 228 ALA A N 1
ATOM 1784 C CA . ALA A 1 228 ? -15.900 12.224 -4.565 1.00 87.25 228 ALA A CA 1
ATOM 1785 C C . ALA A 1 228 ? -16.828 11.423 -3.620 1.00 87.25 228 ALA A C 1
ATOM 1787 O O . ALA A 1 228 ? -16.362 10.887 -2.616 1.00 87.25 228 ALA A O 1
ATOM 1788 N N . PRO A 1 229 ? -18.138 11.278 -3.893 1.00 77.25 229 PRO A N 1
ATOM 1789 C CA . PRO A 1 229 ? -19.076 10.627 -2.969 1.00 77.25 229 PRO A CA 1
ATOM 1790 C C . PRO A 1 229 ? -18.738 9.151 -2.681 1.00 77.25 229 PRO A C 1
ATOM 1792 O O . PRO A 1 229 ? -18.765 8.746 -1.515 1.00 77.25 229 PRO A O 1
ATOM 1795 N N . ASP A 1 230 ? -18.310 8.394 -3.696 1.00 81.00 230 ASP A N 1
ATOM 1796 C CA . ASP A 1 230 ? -18.154 6.928 -3.639 1.00 81.00 230 ASP A CA 1
ATOM 1797 C C . ASP A 1 230 ? -16.779 6.439 -3.149 1.00 81.00 230 ASP A C 1
ATOM 1799 O O . ASP A 1 230 ? -16.510 5.244 -3.057 1.00 81.00 230 ASP A O 1
ATOM 1803 N N . SER A 1 231 ? -15.889 7.347 -2.760 1.00 85.56 231 SER A N 1
ATOM 1804 C CA . SER A 1 231 ? -14.495 7.045 -2.404 1.00 85.56 231 SER A CA 1
ATOM 1805 C C . SER A 1 231 ? -14.282 6.611 -0.947 1.00 85.56 231 SER A C 1
ATOM 1807 O O . SER A 1 231 ? -13.197 6.795 -0.386 1.00 85.56 231 SER A O 1
ATOM 1809 N N . LYS A 1 232 ? -15.308 6.064 -0.282 1.00 84.94 232 LYS A N 1
ATOM 1810 C CA . LYS A 1 232 ? -15.259 5.762 1.162 1.00 84.94 232 LYS A CA 1
ATOM 1811 C C . LYS A 1 232 ? -14.049 4.904 1.540 1.00 84.94 232 LYS A C 1
ATOM 1813 O O . LYS A 1 232 ? -13.366 5.228 2.511 1.00 84.94 232 LYS A O 1
ATOM 1818 N N . ASP A 1 233 ? -13.769 3.866 0.758 1.00 85.56 233 ASP A N 1
ATOM 1819 C CA . ASP A 1 233 ? -12.639 2.972 1.009 1.00 85.56 233 ASP A CA 1
ATOM 1820 C C . ASP A 1 233 ? -11.295 3.693 0.827 1.00 85.56 233 ASP A C 1
ATOM 1822 O O . ASP A 1 233 ? -10.407 3.532 1.656 1.00 85.56 233 ASP A O 1
ATOM 1826 N N . VAL A 1 234 ? -11.159 4.573 -0.173 1.00 87.81 234 VAL A N 1
ATOM 1827 C CA . VAL A 1 234 ? -9.936 5.375 -0.387 1.00 87.81 234 VAL A CA 1
ATOM 1828 C C . VAL A 1 234 ? -9.683 6.315 0.792 1.00 87.81 234 VAL A C 1
ATOM 1830 O O . VAL A 1 234 ? -8.558 6.406 1.283 1.00 87.81 234 VAL A O 1
ATOM 1833 N N . ARG A 1 235 ? -10.731 6.969 1.309 1.00 90.50 235 ARG A N 1
ATOM 1834 C CA . ARG A 1 235 ? -10.622 7.812 2.512 1.00 90.50 235 ARG A CA 1
ATOM 1835 C C . ARG A 1 235 ? -10.150 6.995 3.713 1.00 90.50 235 ARG A C 1
ATOM 1837 O O . ARG A 1 235 ? -9.279 7.441 4.455 1.00 90.50 235 ARG A O 1
ATOM 1844 N N . GLU A 1 236 ? -10.716 5.804 3.908 1.00 90.94 236 GLU A N 1
ATOM 1845 C CA . GLU A 1 236 ? -10.334 4.902 4.999 1.00 90.94 236 GLU A CA 1
ATOM 1846 C C . GLU A 1 236 ? -8.873 4.447 4.858 1.00 90.94 236 GLU A C 1
ATOM 1848 O O . GLU A 1 236 ? -8.127 4.483 5.835 1.00 90.94 236 GLU A O 1
ATOM 1853 N N . VAL A 1 237 ? -8.434 4.121 3.638 1.00 91.88 237 VAL A N 1
ATOM 1854 C CA . VAL A 1 237 ? -7.043 3.771 3.309 1.00 91.88 237 VAL A CA 1
ATOM 1855 C C . VAL A 1 237 ? -6.079 4.916 3.626 1.00 91.88 237 VAL A C 1
ATOM 1857 O O . VAL A 1 237 ? -5.058 4.682 4.271 1.00 91.88 237 VAL A O 1
ATOM 1860 N N . VAL A 1 238 ? -6.403 6.156 3.248 1.00 91.69 238 VAL A N 1
ATOM 1861 C CA . VAL A 1 238 ? -5.557 7.327 3.541 1.00 91.69 238 VAL A CA 1
ATOM 1862 C C . VAL A 1 238 ? -5.451 7.565 5.048 1.00 91.69 238 VAL A C 1
ATOM 1864 O O . VAL A 1 238 ? -4.365 7.818 5.568 1.00 91.69 238 VAL A O 1
ATOM 1867 N N . VAL A 1 239 ? -6.554 7.442 5.789 1.00 92.12 239 VAL A N 1
ATOM 1868 C CA . VAL A 1 239 ? -6.509 7.600 7.249 1.00 92.12 239 VAL A CA 1
ATOM 1869 C C . VAL A 1 239 ? -5.719 6.458 7.899 1.00 92.12 239 VAL A C 1
ATOM 1871 O O . VAL A 1 239 ? -4.905 6.712 8.787 1.00 92.12 239 VAL A O 1
ATOM 1874 N N . LEU A 1 240 ? -5.880 5.217 7.429 1.00 91.56 240 LEU A N 1
ATOM 1875 C CA . LEU A 1 240 ? -5.084 4.069 7.878 1.00 91.56 240 LEU A CA 1
ATOM 1876 C C . LEU A 1 240 ? -3.590 4.257 7.605 1.00 91.56 240 LEU A C 1
ATOM 1878 O O . LEU A 1 240 ? -2.766 3.906 8.450 1.00 91.56 240 LEU A O 1
ATOM 1882 N N . MET A 1 241 ? -3.238 4.849 6.466 1.00 91.69 241 MET A N 1
ATOM 1883 C CA . MET A 1 241 ? -1.864 5.207 6.128 1.00 91.69 241 MET A CA 1
ATOM 1884 C C . MET A 1 241 ? -1.269 6.160 7.175 1.00 91.69 241 MET A C 1
ATOM 1886 O O . MET A 1 241 ? -0.178 5.924 7.688 1.00 91.69 241 MET A O 1
ATOM 1890 N N . LEU A 1 242 ? -2.015 7.191 7.576 1.00 89.88 242 LEU A N 1
ATOM 1891 C CA . LEU A 1 242 ? -1.560 8.170 8.569 1.00 89.88 242 LEU A CA 1
ATOM 1892 C C . LEU A 1 242 ? -1.449 7.605 9.993 1.00 89.88 242 LEU A C 1
ATOM 1894 O O . LEU A 1 242 ? -0.575 8.013 10.761 1.00 89.88 242 LEU A O 1
ATOM 1898 N N . VAL A 1 243 ? -2.351 6.698 10.381 1.00 88.50 243 VAL A N 1
ATOM 1899 C CA . VAL A 1 243 ? -2.463 6.251 11.782 1.00 88.50 243 VAL A CA 1
ATOM 1900 C C . VAL A 1 243 ? -1.818 4.898 12.080 1.00 88.50 243 VAL A C 1
ATOM 1902 O O . VAL A 1 243 ? -1.468 4.653 13.233 1.00 88.50 243 VAL A O 1
ATOM 1905 N N . MET A 1 244 ? -1.683 4.014 11.086 1.00 85.25 244 MET A N 1
ATOM 1906 C CA . MET A 1 244 ? -1.233 2.628 11.277 1.00 85.25 244 MET A CA 1
ATOM 1907 C C . MET A 1 244 ? 0.027 2.248 10.500 1.00 85.25 244 MET A C 1
ATOM 1909 O O . MET A 1 244 ? 0.590 1.186 10.791 1.00 85.25 244 MET A O 1
ATOM 1913 N N . CYS A 1 245 ? 0.438 3.036 9.505 1.00 86.25 245 CYS A N 1
ATOM 1914 C CA . CYS A 1 245 ? 1.718 2.813 8.842 1.00 86.25 245 CYS A CA 1
ATOM 1915 C C . CYS A 1 245 ? 2.842 3.479 9.633 1.00 86.25 245 CYS A C 1
ATOM 1917 O O . CYS A 1 245 ? 2.637 4.464 10.346 1.00 86.25 245 CYS A O 1
ATOM 1919 N N . GLU A 1 246 ? 4.023 2.880 9.549 1.00 83.19 246 GLU A N 1
ATOM 1920 C CA . GLU A 1 246 ? 5.207 3.393 10.217 1.00 83.19 246 GLU A CA 1
ATOM 1921 C C . GLU A 1 246 ? 5.774 4.538 9.382 1.00 83.19 246 GLU A C 1
ATOM 1923 O O . GLU A 1 246 ? 5.970 4.407 8.174 1.00 83.19 246 GLU A O 1
ATOM 1928 N N . TRP A 1 247 ? 5.994 5.670 10.041 1.00 80.38 247 TRP A N 1
ATOM 1929 C CA . TRP A 1 247 ? 6.633 6.845 9.468 1.00 80.38 247 TRP A CA 1
ATOM 1930 C C . TRP A 1 247 ? 7.979 7.039 10.170 1.00 80.38 247 TRP A C 1
ATOM 1932 O O . TRP A 1 247 ? 8.059 6.801 11.383 1.00 80.38 247 TRP A O 1
ATOM 1942 N N . PRO A 1 248 ? 9.038 7.437 9.448 1.00 74.81 248 PRO A N 1
ATOM 1943 C CA . PRO A 1 248 ? 10.326 7.706 10.068 1.00 74.81 248 PRO A CA 1
ATOM 1944 C C . PRO A 1 248 ? 10.170 8.822 11.109 1.00 74.81 248 PRO A C 1
ATOM 1946 O O . PRO A 1 248 ? 9.470 9.805 10.878 1.00 74.81 248 PRO A O 1
ATOM 1949 N N . LYS A 1 249 ? 10.788 8.648 12.286 1.00 73.25 249 LYS A N 1
ATOM 1950 C CA . LYS A 1 249 ? 10.718 9.639 13.378 1.00 73.25 249 LYS A CA 1
ATOM 1951 C C . LYS A 1 249 ? 11.376 10.962 12.992 1.00 73.25 249 LYS A C 1
ATOM 1953 O O . LYS A 1 249 ? 10.917 12.015 13.417 1.00 73.25 249 LYS A O 1
ATOM 1958 N N . GLU A 1 250 ? 12.438 10.873 12.203 1.00 77.44 250 GLU A N 1
ATOM 1959 C CA . GLU A 1 250 ? 13.125 12.000 11.587 1.00 77.44 250 GLU A CA 1
ATOM 1960 C C . GLU A 1 250 ? 12.916 11.880 10.081 1.00 77.44 250 GLU A C 1
ATOM 1962 O O . GLU A 1 250 ? 13.336 10.898 9.464 1.00 77.44 250 GLU A O 1
ATOM 1967 N N . GLU A 1 251 ? 12.193 12.837 9.501 1.00 76.00 251 GLU A N 1
ATOM 1968 C CA . GLU A 1 251 ? 11.935 12.835 8.066 1.00 76.00 251 GLU A CA 1
ATOM 1969 C C . GLU A 1 251 ? 13.246 13.109 7.317 1.00 76.00 251 GLU A C 1
ATOM 1971 O O . GLU A 1 251 ? 13.908 14.116 7.589 1.00 76.00 251 GLU A O 1
ATOM 1976 N N . PRO A 1 252 ? 13.644 12.248 6.362 1.00 79.38 252 PRO A N 1
ATOM 1977 C CA . PRO A 1 252 ? 14.782 12.553 5.512 1.00 79.38 252 PRO A CA 1
ATOM 1978 C C . PRO A 1 252 ? 14.501 13.836 4.711 1.00 79.38 252 PRO A C 1
ATOM 1980 O O . PRO A 1 252 ? 13.338 14.118 4.404 1.00 79.38 252 PRO A O 1
ATOM 1983 N N . PRO A 1 253 ? 15.538 14.591 4.299 1.00 76.69 253 PRO A N 1
ATOM 1984 C CA . PRO A 1 253 ? 15.367 15.889 3.641 1.00 76.69 253 PRO A CA 1
ATOM 1985 C C . PRO A 1 253 ? 14.447 15.831 2.415 1.00 76.69 253 PRO A C 1
ATOM 1987 O O . PRO A 1 253 ? 13.706 16.769 2.144 1.00 76.69 253 PRO A O 1
ATOM 1990 N N . GLN A 1 254 ? 14.456 14.708 1.687 1.00 74.50 254 GLN A N 1
ATOM 1991 C CA . GLN A 1 254 ? 13.618 14.522 0.499 1.00 74.50 254 GLN A CA 1
ATOM 1992 C C . GLN A 1 254 ? 12.120 14.382 0.822 1.00 74.50 254 GLN A C 1
ATOM 1994 O O . GLN A 1 254 ? 11.285 14.660 -0.031 1.00 74.50 254 GLN A O 1
ATOM 1999 N N . LEU A 1 255 ? 11.765 13.958 2.037 1.00 80.12 255 LEU A N 1
ATOM 2000 C CA . LEU A 1 255 ? 10.379 13.741 2.471 1.00 80.12 255 LEU A CA 1
ATOM 2001 C C . LEU A 1 255 ? 9.885 14.815 3.440 1.00 80.12 255 LEU A C 1
ATOM 2003 O O . LEU A 1 255 ? 8.760 14.718 3.927 1.00 80.12 255 LEU A O 1
ATOM 2007 N N . GLN A 1 256 ? 10.701 15.838 3.695 1.00 83.00 256 GLN A N 1
ATOM 2008 C CA . GLN A 1 256 ? 10.402 16.880 4.664 1.00 83.00 256 GLN A CA 1
ATOM 2009 C C . GLN A 1 256 ? 9.044 17.535 4.377 1.00 83.00 256 GLN A C 1
ATOM 2011 O O . GLN A 1 256 ? 8.792 18.013 3.266 1.00 83.00 256 GLN A O 1
ATOM 2016 N N . GLY A 1 257 ? 8.170 17.548 5.383 1.00 84.31 257 GLY A N 1
ATOM 2017 C CA . GLY A 1 257 ? 6.836 18.148 5.334 1.00 84.31 257 GLY A CA 1
ATOM 2018 C C . GLY A 1 257 ? 5.759 17.271 4.689 1.00 84.31 257 GLY A C 1
ATOM 2019 O O . GLY A 1 257 ? 4.594 17.663 4.673 1.00 84.31 257 GLY A O 1
ATOM 2020 N N . MET A 1 258 ? 6.091 16.073 4.197 1.00 87.69 258 MET A N 1
ATOM 2021 C CA . MET A 1 258 ? 5.119 15.200 3.530 1.00 87.69 258 MET A CA 1
ATOM 2022 C C . MET A 1 258 ? 4.019 14.725 4.489 1.00 87.69 258 MET A C 1
ATOM 2024 O O . MET A 1 258 ? 2.839 14.722 4.132 1.00 87.69 258 MET A O 1
ATOM 2028 N N . MET A 1 259 ? 4.377 14.357 5.726 1.00 86.12 259 MET A N 1
ATOM 2029 C CA . MET A 1 259 ? 3.381 13.957 6.721 1.00 86.12 259 MET A CA 1
ATOM 2030 C C . MET A 1 259 ? 2.461 15.127 7.083 1.00 86.12 259 MET A C 1
ATOM 2032 O O . MET A 1 259 ? 1.251 14.945 7.227 1.00 86.12 259 MET A O 1
ATOM 2036 N N . GLU A 1 260 ? 3.008 16.342 7.179 1.00 88.12 260 GLU A N 1
ATOM 2037 C CA . GLU A 1 260 ? 2.207 17.542 7.413 1.00 88.12 260 GLU A CA 1
ATOM 2038 C C . GLU A 1 260 ? 1.234 17.818 6.270 1.00 88.12 260 GLU A C 1
ATOM 2040 O O . GLU A 1 260 ? 0.075 18.127 6.536 1.00 88.12 260 GLU A O 1
ATOM 2045 N N . ASP A 1 261 ? 1.671 17.699 5.017 1.00 90.44 261 ASP A N 1
ATOM 2046 C CA . ASP A 1 261 ? 0.827 17.916 3.839 1.00 90.44 261 ASP A CA 1
ATOM 2047 C C . ASP A 1 261 ? -0.363 16.945 3.820 1.00 90.44 261 ASP A C 1
ATOM 2049 O O . ASP A 1 261 ? -1.517 17.353 3.655 1.00 90.44 261 ASP A O 1
ATOM 2053 N N . LEU A 1 262 ? -0.103 15.659 4.071 1.00 90.00 262 LEU A N 1
ATOM 2054 C CA . LEU A 1 262 ? -1.138 14.626 4.119 1.00 90.00 262 LEU A CA 1
ATOM 2055 C C . LEU A 1 262 ? -2.099 14.836 5.301 1.00 90.00 262 LEU A C 1
ATOM 2057 O O . LEU A 1 262 ? -3.318 14.712 5.150 1.00 90.00 262 LEU A O 1
ATOM 2061 N N . VAL A 1 263 ? -1.582 15.207 6.479 1.00 89.25 263 VAL A N 1
ATOM 2062 C CA . VAL A 1 263 ? -2.416 15.548 7.643 1.00 89.25 263 VAL A CA 1
ATOM 2063 C C . VAL A 1 263 ? -3.232 16.815 7.383 1.00 89.25 263 VAL A C 1
ATOM 2065 O O . VAL A 1 263 ? -4.398 16.863 7.784 1.00 89.25 263 VAL A O 1
ATOM 2068 N N . LYS A 1 264 ? -2.679 17.827 6.702 1.00 90.31 264 LYS A N 1
ATOM 2069 C CA . LYS A 1 264 ? -3.387 19.058 6.312 1.00 90.31 264 LYS A CA 1
ATOM 2070 C C . LYS A 1 264 ? -4.527 18.760 5.344 1.00 90.31 264 LYS A C 1
ATOM 2072 O O . LYS A 1 264 ? -5.610 19.307 5.538 1.00 90.31 264 LYS A O 1
ATOM 2077 N N . LEU A 1 265 ? -4.335 17.857 4.381 1.00 91.06 265 LEU A N 1
ATOM 2078 C CA . LEU A 1 265 ? -5.387 17.419 3.457 1.00 91.06 265 LEU A CA 1
ATOM 2079 C C . LEU A 1 265 ? -6.581 16.829 4.222 1.00 91.06 265 LEU A C 1
ATOM 2081 O O . LEU A 1 265 ? -7.716 17.293 4.075 1.00 91.06 265 LEU A O 1
ATOM 2085 N N . VAL A 1 266 ? -6.325 15.855 5.103 1.00 90.12 266 VAL A N 1
ATOM 2086 C CA . VAL A 1 266 ? -7.388 15.214 5.896 1.00 90.12 266 VAL A CA 1
ATOM 2087 C C . VAL A 1 266 ? -8.011 16.201 6.882 1.00 90.12 266 VAL A C 1
ATOM 2089 O O . VAL A 1 266 ? -9.236 16.270 6.996 1.00 90.12 266 VAL A O 1
ATOM 2092 N N . SER A 1 267 ? -7.189 17.005 7.560 1.00 88.50 267 SER A N 1
ATOM 2093 C CA . SER A 1 267 ? -7.660 18.026 8.499 1.00 88.50 267 SER A CA 1
ATOM 2094 C C . SER A 1 267 ? -8.565 19.033 7.796 1.00 88.50 267 SER A C 1
ATOM 2096 O O . SER A 1 267 ? -9.658 19.288 8.285 1.00 88.50 267 SER A O 1
ATOM 2098 N N . GLY A 1 268 ? -8.172 19.546 6.628 1.00 88.94 268 GLY A N 1
ATOM 2099 C CA . GLY A 1 268 ? -8.964 20.489 5.839 1.00 88.94 268 GLY A CA 1
ATOM 2100 C C . GLY A 1 268 ? -10.296 19.902 5.373 1.00 88.94 268 GLY A C 1
ATOM 2101 O O . GLY A 1 268 ? -11.326 20.576 5.403 1.00 88.94 268 GLY A O 1
ATOM 2102 N N . TRP A 1 269 ? -10.320 18.623 4.995 1.00 89.38 269 TRP A N 1
ATOM 2103 C CA . TRP A 1 269 ? -11.566 17.950 4.636 1.00 89.38 269 TRP A CA 1
ATOM 2104 C C . TRP A 1 269 ? -12.517 17.798 5.831 1.00 89.38 269 TRP A C 1
ATOM 2106 O O . TRP A 1 269 ? -13.726 18.012 5.680 1.00 89.38 269 TRP A O 1
ATOM 2116 N N . VAL A 1 270 ? -11.985 17.467 7.010 1.00 87.38 270 VAL A N 1
ATOM 2117 C CA . VAL A 1 270 ? -12.761 17.322 8.248 1.00 87.38 270 VAL A CA 1
ATOM 2118 C C . VAL A 1 270 ? -13.247 18.672 8.771 1.00 87.38 270 VAL A C 1
ATOM 2120 O O . VAL A 1 270 ? -14.429 18.807 9.071 1.00 87.38 270 VAL A O 1
ATOM 2123 N N . THR A 1 271 ? -12.387 19.689 8.861 1.00 84.56 271 THR A N 1
ATOM 2124 C CA . THR A 1 271 ? -12.761 20.995 9.430 1.00 84.56 271 THR A CA 1
ATOM 2125 C C . THR A 1 271 ? -13.826 21.712 8.606 1.00 84.56 271 THR A C 1
ATOM 2127 O O . THR A 1 271 ? -14.676 22.384 9.184 1.00 84.56 271 THR A O 1
ATOM 2130 N N . ARG A 1 272 ? -13.862 21.510 7.279 1.00 86.94 272 ARG A N 1
ATOM 2131 C CA . ARG A 1 272 ? -14.947 22.012 6.412 1.00 86.94 272 ARG A CA 1
ATOM 2132 C C . ARG A 1 272 ? -16.328 21.469 6.804 1.00 86.94 272 ARG A C 1
ATOM 2134 O O . ARG A 1 272 ? -17.324 22.160 6.615 1.00 86.94 272 ARG A O 1
ATOM 2141 N N . LYS A 1 273 ? -16.415 20.229 7.297 1.00 86.88 273 LYS A N 1
ATOM 2142 C CA . LYS A 1 273 ? -17.667 19.616 7.775 1.00 86.88 273 LYS A CA 1
ATOM 2143 C C . LYS A 1 273 ? -17.342 18.522 8.802 1.00 86.88 273 LYS A C 1
ATOM 2145 O O . LYS A 1 273 ? -17.174 17.370 8.398 1.00 86.88 273 LYS A O 1
ATOM 2150 N N . PRO A 1 274 ? -17.293 18.841 10.109 1.00 84.38 274 PRO A N 1
ATOM 2151 C CA . PRO A 1 274 ? -16.803 17.917 11.141 1.00 84.38 274 PRO A CA 1
ATOM 2152 C C . PRO A 1 274 ? -17.554 16.579 11.221 1.00 84.38 274 PRO A C 1
ATOM 2154 O O . PRO A 1 274 ? -16.948 15.551 11.511 1.00 84.38 274 PRO A O 1
ATOM 2157 N N . ILE A 1 275 ? -18.840 16.557 10.845 1.00 85.00 275 ILE A N 1
ATOM 2158 C CA . ILE A 1 275 ? -19.682 15.348 10.728 1.00 85.00 275 ILE A CA 1
ATOM 2159 C C . ILE A 1 275 ? -19.053 14.285 9.801 1.00 85.00 275 ILE A C 1
ATOM 2161 O O . ILE A 1 275 ? -19.310 13.092 9.940 1.00 85.00 275 ILE A O 1
ATOM 2165 N N . ARG A 1 276 ? -18.174 14.683 8.871 1.00 87.19 276 ARG A N 1
ATOM 2166 C CA . ARG A 1 276 ? -17.440 13.770 7.980 1.00 87.19 276 ARG A CA 1
ATOM 2167 C C . ARG A 1 276 ? -16.579 12.746 8.724 1.00 87.19 276 ARG A C 1
ATOM 2169 O O . ARG A 1 276 ? -16.347 11.667 8.186 1.00 87.19 276 ARG A O 1
ATOM 2176 N N . LEU A 1 277 ? -16.157 13.029 9.960 1.00 85.19 277 LEU A N 1
ATOM 2177 C CA . LEU A 1 277 ? -15.459 12.055 10.809 1.00 85.19 277 LEU A CA 1
ATOM 2178 C C . LEU A 1 277 ? -16.289 10.794 11.081 1.00 85.19 277 LEU A C 1
ATOM 2180 O O . LEU A 1 277 ? -15.713 9.727 11.270 1.00 85.19 277 LEU A O 1
ATOM 2184 N N . TRP A 1 278 ? -17.622 10.890 11.064 1.00 86.31 278 TRP A N 1
ATOM 2185 C CA . TRP A 1 278 ? -18.522 9.761 11.332 1.00 86.31 278 TRP A CA 1
ATOM 2186 C C . TRP A 1 278 ? -18.581 8.743 10.189 1.00 86.31 278 TRP A C 1
ATOM 2188 O O . TRP A 1 278 ? -19.140 7.662 10.351 1.00 86.31 278 TRP A O 1
ATOM 2198 N N . VAL A 1 279 ? -17.986 9.060 9.034 1.00 86.06 279 VAL A N 1
ATOM 2199 C CA . VAL A 1 279 ? -17.810 8.099 7.936 1.00 86.06 279 VAL A CA 1
ATOM 2200 C C . VAL A 1 279 ? -16.855 6.971 8.342 1.00 86.06 279 VAL A C 1
ATOM 2202 O O . VAL A 1 279 ? -16.974 5.850 7.836 1.00 86.06 279 VAL A O 1
ATOM 2205 N N . PHE A 1 280 ? -15.924 7.256 9.255 1.00 87.62 280 PHE A N 1
ATOM 2206 C CA . PHE A 1 280 ? -14.936 6.305 9.744 1.00 87.62 280 PHE A CA 1
ATOM 2207 C C . PHE A 1 280 ? -15.448 5.520 10.948 1.00 87.62 280 PHE A C 1
ATOM 2209 O O . PHE A 1 280 ? -16.265 5.993 11.738 1.00 87.62 280 PHE A O 1
ATOM 2216 N N . HIS A 1 281 ? -14.897 4.322 11.142 1.00 86.00 281 HIS A N 1
ATOM 2217 C CA . HIS A 1 281 ? -15.136 3.578 12.371 1.00 86.00 281 HIS A CA 1
ATOM 2218 C C . HIS A 1 281 ? -14.614 4.384 13.585 1.00 86.00 281 HIS A C 1
ATOM 2220 O O . HIS A 1 281 ? -13.519 4.946 13.502 1.00 86.00 281 HIS A O 1
ATOM 2226 N N . PRO A 1 282 ? -15.318 4.396 14.737 1.00 83.69 282 PRO A N 1
ATOM 2227 C CA . PRO A 1 282 ? -14.943 5.198 15.908 1.00 83.69 282 PRO A CA 1
ATOM 2228 C C . PRO A 1 282 ? -13.477 5.113 16.360 1.00 83.69 282 PRO A C 1
ATOM 2230 O O . PRO A 1 282 ? -12.896 6.120 16.755 1.00 83.69 282 PRO A O 1
ATOM 2233 N N . TRP A 1 283 ? -12.846 3.936 16.278 1.00 86.75 283 TRP A N 1
ATOM 2234 C CA . TRP A 1 283 ? -11.436 3.775 16.646 1.00 86.75 283 TRP A CA 1
ATOM 2235 C C . TRP A 1 283 ? -10.505 4.516 15.676 1.00 86.75 283 TRP A C 1
ATOM 2237 O O . TRP A 1 283 ? -9.519 5.104 16.109 1.00 86.75 283 TRP A O 1
ATOM 2247 N N . LEU A 1 284 ? -10.824 4.523 14.379 1.00 88.69 284 LEU A N 1
ATOM 2248 C CA . LEU A 1 284 ? -10.019 5.168 13.347 1.00 88.69 284 LEU A CA 1
ATOM 2249 C C . LEU A 1 284 ? -10.141 6.691 13.450 1.00 88.69 284 LEU A C 1
ATOM 2251 O O . LEU A 1 284 ? -9.135 7.394 13.388 1.00 88.69 284 LEU A O 1
ATOM 2255 N N . ALA A 1 285 ? -11.356 7.186 13.705 1.00 88.12 285 ALA A N 1
ATOM 2256 C CA . ALA A 1 285 ? -11.604 8.592 14.012 1.00 88.12 285 ALA A CA 1
ATOM 2257 C C . ALA A 1 285 ? -10.834 9.047 15.267 1.00 88.12 285 ALA A C 1
ATOM 2259 O O . ALA A 1 285 ? -10.202 10.101 15.248 1.00 88.12 285 ALA A O 1
ATOM 2260 N N . ALA A 1 286 ? -10.820 8.234 16.330 1.00 85.50 286 ALA A N 1
ATOM 2261 C CA . ALA A 1 286 ? -10.060 8.526 17.547 1.00 85.50 286 ALA A CA 1
ATOM 2262 C C . ALA A 1 286 ? -8.542 8.557 17.297 1.00 85.50 286 ALA A C 1
ATOM 2264 O O . ALA A 1 286 ? -7.853 9.466 17.762 1.00 85.50 286 ALA A O 1
ATOM 2265 N N . MET A 1 287 ? -8.017 7.604 16.520 1.00 89.06 287 MET A N 1
ATOM 2266 C CA . MET A 1 287 ? -6.602 7.591 16.142 1.00 89.06 287 MET A CA 1
ATOM 2267 C C . MET A 1 287 ? -6.231 8.810 15.292 1.00 89.06 287 MET A C 1
ATOM 2269 O O . MET A 1 287 ? -5.200 9.430 15.538 1.00 89.06 287 MET A O 1
ATOM 2273 N N . LEU A 1 288 ? -7.078 9.204 14.341 1.00 88.38 288 LEU A N 1
ATOM 2274 C CA . LEU A 1 288 ? -6.867 10.408 13.541 1.00 88.38 288 LEU A CA 1
ATOM 2275 C C . LEU A 1 288 ? -6.898 11.683 14.401 1.00 88.38 288 LEU A C 1
ATOM 2277 O O . LEU A 1 288 ? -6.035 12.544 14.251 1.00 88.38 288 LEU A O 1
ATOM 2281 N N . ALA A 1 289 ? -7.837 11.785 15.345 1.00 87.19 289 ALA A N 1
ATOM 2282 C CA . ALA A 1 289 ? -7.914 12.908 16.279 1.00 87.19 289 ALA A CA 1
ATOM 2283 C C . ALA A 1 289 ? -6.649 13.026 17.151 1.00 87.19 289 ALA A C 1
ATOM 2285 O O . ALA A 1 289 ? -6.209 14.134 17.443 1.00 87.19 289 ALA A O 1
ATOM 2286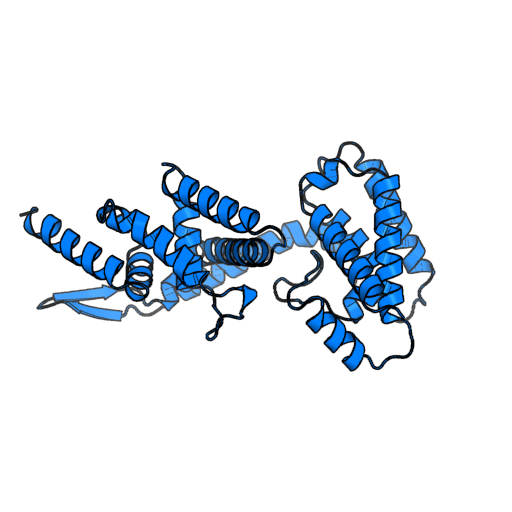 N N . SER A 1 290 ? -6.005 11.904 17.500 1.00 85.56 290 SER A N 1
ATOM 2287 C CA . SER A 1 290 ? -4.725 11.923 18.230 1.00 85.56 290 SER A CA 1
ATOM 2288 C C . SER A 1 290 ? -3.556 12.511 17.425 1.00 85.56 290 SER A C 1
ATOM 2290 O O . SER A 1 290 ? -2.564 12.932 18.013 1.00 85.56 290 SER A O 1
ATOM 2292 N N . LYS A 1 291 ? -3.666 12.568 16.089 1.00 83.31 291 LYS A N 1
ATOM 2293 C CA . LYS A 1 291 ? -2.634 13.117 15.193 1.00 83.31 291 LYS A CA 1
ATOM 2294 C C . LYS A 1 291 ? -2.767 14.621 14.951 1.00 83.31 291 LYS A C 1
ATOM 2296 O O . LYS A 1 291 ? -1.807 15.234 14.504 1.00 83.31 291 LYS A O 1
ATOM 2301 N N . SER A 1 292 ? -3.932 15.217 15.212 1.00 84.62 292 SER A N 1
ATOM 2302 C CA . SER A 1 292 ? -4.184 16.637 14.952 1.00 84.62 292 SER A CA 1
ATOM 2303 C C . SER A 1 292 ? -5.155 17.221 15.972 1.00 84.62 292 SER A C 1
ATOM 2305 O O . SER A 1 292 ? -6.334 16.862 16.014 1.00 84.62 292 SER A O 1
ATOM 2307 N N . GLN A 1 293 ? -4.676 18.191 16.754 1.00 86.44 293 GLN A N 1
ATOM 2308 C CA . GLN A 1 293 ? -5.496 18.906 17.734 1.00 86.44 293 GLN A CA 1
ATOM 2309 C C . GLN A 1 293 ? -6.688 19.620 17.079 1.00 86.44 293 GLN A C 1
ATOM 2311 O O . GLN A 1 293 ? -7.761 19.684 17.675 1.00 86.44 293 GLN A O 1
ATOM 2316 N N . ALA A 1 294 ? -6.528 20.108 15.843 1.00 85.88 294 ALA A N 1
ATOM 2317 C CA . ALA A 1 294 ? -7.599 20.755 15.087 1.00 85.88 294 ALA A CA 1
ATOM 2318 C C . ALA A 1 294 ? -8.738 19.783 14.737 1.00 85.88 294 ALA A C 1
ATOM 2320 O O . ALA A 1 294 ? -9.910 20.150 14.795 1.00 85.88 294 ALA A O 1
ATOM 2321 N N . ILE A 1 295 ? -8.408 18.528 14.413 1.00 86.75 295 ILE A N 1
ATOM 2322 C CA . ILE A 1 295 ? -9.409 17.477 14.180 1.00 86.75 295 ILE A CA 1
ATOM 2323 C C . ILE A 1 295 ? -10.124 17.143 15.492 1.00 86.75 295 ILE A C 1
ATOM 2325 O O . ILE A 1 295 ? -11.351 17.059 15.516 1.00 86.75 295 ILE A O 1
ATOM 2329 N N . ALA A 1 296 ? -9.373 16.983 16.586 1.00 86.50 296 ALA A N 1
ATOM 2330 C CA . ALA A 1 296 ? -9.938 16.663 17.894 1.00 86.50 296 ALA A CA 1
ATOM 2331 C C . ALA A 1 296 ? -10.907 17.748 18.395 1.00 86.50 296 ALA A C 1
ATOM 2333 O O . ALA A 1 296 ? -12.018 17.430 18.820 1.00 86.50 296 ALA A O 1
ATOM 2334 N N . SER A 1 297 ? -10.524 19.025 18.305 1.00 87.00 297 SER A N 1
ATOM 2335 C CA . SER A 1 297 ? -11.370 20.141 18.740 1.00 87.00 297 SER A CA 1
ATOM 2336 C C . SER A 1 297 ? -12.631 20.276 17.885 1.00 87.00 297 SER A C 1
ATOM 2338 O O . SER A 1 297 ? -13.722 20.441 18.435 1.00 87.00 297 SER A O 1
ATOM 2340 N N . ALA A 1 298 ? -12.512 20.130 16.560 1.00 85.19 298 ALA A N 1
ATOM 2341 C CA . ALA A 1 298 ? -13.651 20.147 15.646 1.00 85.19 298 ALA A CA 1
ATOM 2342 C C . ALA A 1 298 ? -14.628 18.995 15.929 1.00 85.19 298 ALA A C 1
ATOM 2344 O O . ALA A 1 298 ? -15.837 19.212 15.977 1.00 85.19 298 ALA A O 1
ATOM 2345 N N . TYR A 1 299 ? -14.110 17.787 16.171 1.00 83.00 299 TYR A N 1
ATOM 2346 C CA . TYR A 1 299 ? -14.920 16.614 16.497 1.00 83.00 299 TYR A CA 1
ATOM 2347 C C . TYR A 1 299 ? -15.701 16.790 17.800 1.00 83.00 299 TYR A C 1
ATOM 2349 O O . TYR A 1 299 ? -16.910 16.579 17.833 1.00 83.00 299 TYR A O 1
ATOM 2357 N N . VAL A 1 300 ? -15.017 17.207 18.870 1.00 83.19 300 VAL A N 1
ATOM 2358 C CA . VAL A 1 300 ? -15.633 17.412 20.186 1.00 83.19 300 VAL A CA 1
ATOM 2359 C C . VAL A 1 300 ? -16.667 18.534 20.130 1.00 83.19 300 VAL A C 1
ATOM 2361 O O . VAL A 1 300 ? -17.772 18.364 20.639 1.00 83.19 300 VAL A O 1
ATOM 2364 N N . SER A 1 301 ? -16.350 19.654 19.472 1.00 85.00 301 SER A N 1
ATOM 2365 C CA . SER A 1 301 ? -17.298 20.759 19.294 1.00 85.00 301 SER A CA 1
ATOM 2366 C C . SER A 1 301 ? -18.576 20.299 18.591 1.00 85.00 301 SER A C 1
ATOM 2368 O O . SER A 1 301 ? -19.675 20.634 19.033 1.00 85.00 301 SER A O 1
ATOM 2370 N N . GLU A 1 302 ? -18.447 19.492 17.538 1.00 85.25 302 GLU A N 1
ATOM 2371 C CA . GLU A 1 302 ? -19.602 18.987 16.800 1.00 85.25 302 GLU A CA 1
ATOM 2372 C C . GLU A 1 302 ? -20.404 17.952 17.594 1.00 85.25 302 GLU A C 1
ATOM 2374 O O . GLU A 1 302 ? -21.633 17.975 17.553 1.00 85.25 302 GLU A O 1
ATOM 2379 N N . LEU A 1 303 ? -19.738 17.090 18.372 1.00 80.06 303 LEU A N 1
ATOM 2380 C CA . LEU A 1 303 ? -20.405 16.168 19.296 1.00 80.06 303 LEU A CA 1
ATOM 2381 C C . LEU A 1 303 ? -21.230 16.910 20.348 1.00 80.06 303 LEU A C 1
ATOM 2383 O O . LEU A 1 303 ? -22.346 16.493 20.632 1.00 80.06 303 LEU A O 1
ATOM 2387 N N . PHE A 1 304 ? -20.728 18.018 20.902 1.00 81.06 304 PHE A N 1
ATOM 2388 C CA . PHE A 1 304 ? -21.512 18.829 21.837 1.00 81.06 304 PHE A CA 1
ATOM 2389 C C . PHE A 1 304 ? -22.699 19.500 21.148 1.00 81.06 304 PHE A C 1
ATOM 2391 O O . PHE A 1 304 ? -23.801 19.464 21.682 1.00 81.06 304 PHE A O 1
ATOM 2398 N N . LYS A 1 305 ? -22.513 20.059 19.946 1.00 81.25 305 LYS A N 1
ATOM 2399 C CA . LYS A 1 305 ? -23.616 20.670 19.186 1.00 81.25 305 LYS A CA 1
ATOM 2400 C C . LYS A 1 305 ? -24.716 19.665 18.858 1.00 81.25 305 LYS A C 1
ATOM 2402 O O . LYS A 1 305 ? -25.885 19.973 19.029 1.00 81.25 305 LYS A O 1
ATOM 2407 N N . THR A 1 306 ? -24.349 18.477 18.389 1.00 75.19 306 THR A N 1
ATOM 2408 C CA . THR A 1 306 ? -25.311 17.451 17.955 1.00 75.19 306 THR A CA 1
ATOM 2409 C C . THR A 1 306 ? -25.891 16.656 19.124 1.00 75.19 306 THR A C 1
ATOM 2411 O O . THR A 1 306 ? -27.087 16.382 19.134 1.00 75.19 306 THR A O 1
ATOM 2414 N N . GLY A 1 307 ? -25.083 16.348 20.141 1.00 63.53 307 GLY A N 1
ATOM 2415 C CA . GLY A 1 307 ? -25.499 15.628 21.346 1.00 63.53 307 GLY A CA 1
ATOM 2416 C C . GLY A 1 307 ? -26.358 16.449 22.312 1.00 63.53 307 GLY A C 1
ATOM 2417 O O . GLY A 1 307 ? -27.131 15.865 23.059 1.00 63.53 307 GLY A O 1
ATOM 2418 N N . LEU A 1 308 ? -26.282 17.786 22.280 1.00 51.50 308 LEU A N 1
ATOM 2419 C CA . LEU A 1 308 ? -27.210 18.667 23.010 1.00 51.50 308 LEU A CA 1
ATOM 2420 C C . LEU A 1 308 ? -28.548 18.882 22.273 1.00 51.50 308 LEU A C 1
ATOM 2422 O O . LEU A 1 308 ? -29.450 19.496 22.835 1.00 51.50 308 LEU A O 1
ATOM 2426 N N . LEU A 1 309 ? -28.682 18.408 21.027 1.00 43.25 309 LEU A N 1
ATOM 2427 C CA . LEU A 1 309 ? -29.861 18.622 20.174 1.00 43.25 309 LEU A CA 1
ATOM 2428 C C . LEU A 1 309 ? -30.750 17.380 19.996 1.00 43.25 309 LEU A C 1
ATOM 2430 O O . LEU A 1 309 ? -31.761 17.470 19.300 1.00 43.25 309 LEU A O 1
ATOM 2434 N N . GLN A 1 310 ? -30.423 16.242 20.613 1.00 39.25 310 GLN A N 1
ATOM 2435 C CA . GLN A 1 310 ? -31.330 15.093 20.678 1.00 39.25 310 GLN A CA 1
ATOM 2436 C C . GLN A 1 310 ? -31.782 14.873 22.131 1.00 39.25 310 GLN A C 1
ATOM 2438 O O . GLN A 1 310 ? -30.929 14.548 22.958 1.00 39.25 310 GLN A O 1
ATOM 2443 N N . PRO A 1 311 ? -33.073 15.108 22.454 1.00 40.94 311 PRO A N 1
ATOM 2444 C CA . PRO A 1 311 ? -33.645 14.760 23.754 1.00 40.94 311 PRO A CA 1
ATOM 2445 C C . PRO A 1 311 ? -33.667 13.245 23.995 1.00 40.94 311 PRO A C 1
ATOM 2447 O O . PRO A 1 311 ? -33.744 12.481 23.003 1.00 40.94 311 PRO A O 1
#

Foldseek 3Di:
DPLVVLLVLLVLLLVLLVCLQDLNVLVDDPVNLVVSLVSLVSLLVSLPDDDDQVVSQVSCCVSFVPRDGPPDPPPDGDGSVCSNCSNVSSLVSNVLHPNLVVHPCNVVSVVVSVVVVVVVVVVDDPPPPPPDDCVVVNVCCVVVVVVVLVVQQVVLQVVLVPQAWDWDDDPPDIDTHRDPSSVCSHSLNVVLLVVLVVLLVCLLCQLLDPDVVSNVVSLVVLLVLLPDPPNLSSLLSLLCNLQPDDDDPDDDPSCPCSSVSSLCSNLVSCLVPVCVLVSDDPVSSVSNCVVDVSNVVSNVVVCCVVVVPDD

Organism: Phytophthora nicotianae (NCBI:txid4792)

Radius of gyration: 24.32 Å; chains: 1; bounding box: 70×52×65 Å

Sequence (311 aa):
MNDAKTAQHVRMFVKLANVTQTSQLYEWNLESLQRALEWACAAEDAVSEGESQQDVETRIRQWFPVATLPTLPLDGALTAEALRLARVHLLRSILQSPFLASHPTRSELLVTVLQELERRREGASIDELEEHSPNSALLTEGVVGASRTNAMLAIARRMSERCKRVRVQVLSGWVLVAPLKSYALSPRTLQLKAMAKTLQRNAVDARAAVNPETYHCFLNDLQGCFEAPDSKDVREVVVLMLVMCEWPKEEPPQLQGMMEDLVKLVSGWVTRKPIRLWVFHPWLAAMLASKSQAIASAYVSELFKTGLLQP